Protein AF-A0A9D5BV90-F1 (afdb_monomer_lite)

Secondary structure (DSSP, 8-state):
-EEEEEEEETTEEEEEEE-TTS-EEEEEEETTTTEEEE--SHHHHS--SSEEEETTEEEEESSTTS-EEEEEETTTTEEEEEEE-S----S-GGGSEEEEEEETTEEEEEETTS-EEEEESSSTT-EEEEEE-TT-------THHHHHHHHTT-TT-----EEEEEEEEEE--STT--EEEEEEEEE--

Sequence (189 aa):
MVPYIGVVHEGRWFLKGLGPHRQVHSEVYLPETESWSPVLDGMVSGWRNPCACVNGRLYALDCKDGCKLRVYNDAADSWSNHMDSGLHLGSSQALEAAALVPLCGKLCIVRNNMSMSLVDVASEGGRWETLAVAGGRGNNLKSWATNIWFTLGLGGYKHGKSHILHCQVLQSLDHQGVTLVIASSQRCP

Structure (mmCIF, N/CA/C/O backbone):
data_AF-A0A9D5BV90-F1
#
_entry.id   AF-A0A9D5BV90-F1
#
loop_
_atom_site.group_PDB
_atom_site.id
_atom_site.type_symbol
_atom_site.label_atom_id
_atom_site.label_alt_id
_atom_site.label_comp_id
_atom_site.label_asym_id
_atom_site.label_entity_id
_atom_site.label_seq_id
_atom_site.pdbx_PDB_ins_code
_atom_site.Cartn_x
_atom_site.Cartn_y
_atom_site.Cartn_z
_atom_site.occupancy
_atom_site.B_iso_or_equiv
_atom_site.auth_seq_id
_atom_site.auth_comp_id
_atom_site.auth_asym_id
_atom_site.auth_atom_id
_atom_site.pdbx_PDB_model_num
ATOM 1 N N . MET A 1 1 ? -0.634 4.229 21.328 1.00 83.62 1 MET A N 1
ATOM 2 C CA . MET A 1 1 ? 0.302 3.681 20.319 1.00 83.62 1 MET A CA 1
ATOM 3 C C . MET A 1 1 ? 0.806 4.837 19.460 1.00 83.62 1 MET A C 1
ATOM 5 O O . MET A 1 1 ? 0.047 5.777 19.272 1.00 83.62 1 MET A O 1
ATOM 9 N N . VAL A 1 2 ? 2.041 4.797 18.953 1.00 86.75 2 VAL A N 1
ATOM 10 C CA . VAL A 1 2 ? 2.489 5.692 17.869 1.00 86.75 2 VAL A CA 1
ATOM 11 C C . VAL A 1 2 ? 2.354 4.928 16.546 1.00 86.75 2 VAL A C 1
ATOM 13 O O . VAL A 1 2 ? 3.133 3.990 16.336 1.00 86.75 2 VAL A O 1
ATOM 16 N N . PRO A 1 3 ? 1.362 5.244 15.692 1.00 83.56 3 PRO A N 1
ATOM 17 C CA . PRO A 1 3 ? 1.157 4.536 14.434 1.00 83.56 3 PRO A CA 1
ATOM 18 C C . PRO A 1 3 ? 2.245 4.914 13.427 1.00 83.56 3 PRO A C 1
ATOM 20 O O . PRO A 1 3 ? 2.677 6.064 13.366 1.00 83.56 3 PRO A O 1
ATOM 23 N N . TYR A 1 4 ? 2.675 3.946 12.623 1.00 84.62 4 TYR A N 1
ATOM 24 C CA . TYR A 1 4 ? 3.571 4.198 11.490 1.00 84.62 4 TYR A CA 1
ATOM 25 C C . TYR A 1 4 ? 3.100 3.522 10.192 1.00 84.62 4 TYR A C 1
ATOM 27 O O . TYR A 1 4 ? 3.686 3.772 9.141 1.00 84.62 4 TYR A O 1
ATOM 35 N N . ILE A 1 5 ? 2.041 2.700 10.240 1.00 87.44 5 ILE A N 1
ATOM 36 C CA . ILE A 1 5 ? 1.347 2.157 9.061 1.00 87.44 5 ILE A CA 1
ATOM 37 C C . ILE A 1 5 ? -0.157 2.117 9.353 1.00 87.44 5 ILE A C 1
ATOM 39 O O . ILE A 1 5 ? -0.563 1.739 10.454 1.00 87.44 5 ILE A O 1
ATOM 43 N N . GLY A 1 6 ? -0.971 2.479 8.362 1.00 89.25 6 GLY A N 1
ATOM 44 C CA . GLY A 1 6 ? -2.420 2.330 8.402 1.00 89.25 6 GLY A CA 1
ATOM 45 C C . GLY A 1 6 ? -2.990 1.950 7.040 1.00 89.25 6 GLY A C 1
ATOM 46 O O . GLY A 1 6 ? -2.460 2.379 6.015 1.00 89.25 6 GLY A O 1
ATOM 47 N N . VAL A 1 7 ? -4.053 1.146 7.019 1.00 89.88 7 VAL A N 1
ATOM 48 C CA . VAL A 1 7 ? -4.789 0.818 5.789 1.00 89.88 7 VAL A CA 1
ATOM 49 C C . VAL A 1 7 ? -6.258 0.549 6.088 1.00 89.88 7 VAL A C 1
ATOM 51 O O . VAL A 1 7 ? -6.596 0.027 7.148 1.00 89.88 7 VAL A O 1
ATOM 54 N N . VAL A 1 8 ? -7.127 0.899 5.143 1.00 90.25 8 VAL A N 1
ATOM 55 C CA . VAL A 1 8 ? -8.538 0.510 5.173 1.00 90.25 8 VAL A CA 1
ATOM 56 C C . VAL A 1 8 ? -8.718 -0.702 4.272 1.00 90.25 8 VAL A C 1
ATOM 58 O O . VAL A 1 8 ? -8.427 -0.622 3.080 1.00 90.25 8 VAL A O 1
ATOM 61 N N . HIS A 1 9 ? -9.188 -1.812 4.832 1.00 91.56 9 HIS A N 1
ATOM 62 C CA . HIS A 1 9 ? -9.444 -3.062 4.113 1.00 91.56 9 HIS A CA 1
ATOM 63 C C . HIS A 1 9 ? -10.753 -3.670 4.615 1.00 91.56 9 HIS A C 1
ATOM 65 O O . HIS A 1 9 ? -10.990 -3.688 5.822 1.00 91.56 9 HIS A O 1
ATOM 71 N N . GLU A 1 10 ? -11.625 -4.115 3.706 1.00 90.38 10 GLU A N 1
ATOM 72 C CA . GLU A 1 10 ? -12.959 -4.645 4.054 1.00 90.38 10 GLU A CA 1
ATOM 73 C C . GLU A 1 10 ? -13.748 -3.728 5.014 1.00 90.38 10 GLU A C 1
ATOM 75 O O . GLU A 1 10 ? -14.280 -4.166 6.031 1.00 90.38 10 GLU A O 1
ATOM 80 N N . GLY A 1 11 ? -13.737 -2.414 4.755 1.00 89.38 11 GLY A N 1
ATOM 81 C CA . GLY A 1 11 ? -14.447 -1.415 5.571 1.00 89.38 11 GLY A CA 1
ATOM 82 C C . GLY A 1 11 ? -13.870 -1.162 6.972 1.00 89.38 11 GLY A C 1
ATOM 83 O O . GLY A 1 11 ? -14.351 -0.277 7.677 1.00 89.38 11 GLY A O 1
ATOM 84 N N . ARG A 1 12 ? -12.816 -1.880 7.370 1.00 91.69 12 ARG A N 1
ATOM 85 C CA . ARG A 1 12 ? -12.171 -1.763 8.682 1.00 91.69 12 ARG A CA 1
ATOM 86 C C . ARG A 1 12 ? -10.855 -1.008 8.575 1.00 91.69 12 ARG A C 1
ATOM 88 O O . ARG A 1 12 ? -10.153 -1.102 7.567 1.00 91.69 12 ARG A O 1
ATOM 95 N N . TRP A 1 13 ? -10.510 -0.265 9.624 1.00 92.69 13 TRP A N 1
ATOM 96 C CA . TRP A 1 13 ? -9.265 0.504 9.666 1.00 92.69 13 TRP A CA 1
ATOM 97 C C . TRP A 1 13 ? -8.237 -0.244 10.485 1.00 92.69 13 TRP A C 1
ATOM 99 O O . TRP A 1 13 ? -8.418 -0.427 11.682 1.00 92.69 13 TRP A O 1
ATOM 109 N N . PHE A 1 14 ? -7.142 -0.637 9.858 1.00 93.00 14 PHE A N 1
ATOM 110 C CA . PHE A 1 14 ? -6.045 -1.306 10.531 1.00 93.00 14 PHE A CA 1
ATOM 111 C C . PHE A 1 14 ? -4.926 -0.314 10.784 1.00 93.00 14 PHE A C 1
ATOM 113 O O . PHE A 1 14 ? -4.554 0.454 9.895 1.00 93.00 14 PHE A O 1
ATOM 120 N N . LEU A 1 15 ? -4.371 -0.350 11.989 1.00 93.19 15 LEU A N 1
ATOM 121 C CA . LEU A 1 15 ? -3.212 0.432 12.387 1.00 93.19 15 LEU A CA 1
ATOM 122 C C . LEU A 1 15 ? -2.145 -0.485 12.961 1.00 93.19 15 LEU A C 1
ATOM 124 O O . LEU A 1 15 ? -2.425 -1.369 13.769 1.00 93.19 15 LEU A O 1
ATOM 128 N N . LYS A 1 16 ? -0.900 -0.226 12.568 1.00 91.44 16 LYS A N 1
ATOM 129 C CA . LYS A 1 16 ? 0.289 -0.849 13.140 1.00 91.44 16 LYS A CA 1
ATOM 130 C C . LYS A 1 16 ? 1.223 0.237 13.642 1.00 91.44 16 LYS A C 1
ATOM 132 O O . LYS A 1 16 ? 1.500 1.229 12.958 1.00 91.44 16 LYS A O 1
ATOM 137 N N . GLY A 1 17 ? 1.711 0.046 14.855 1.00 91.00 17 GLY A N 1
ATOM 138 C CA . GLY A 1 17 ? 2.490 1.054 15.544 1.00 91.00 17 GLY A CA 1
ATOM 139 C C . GLY A 1 17 ? 3.343 0.489 16.661 1.00 91.00 17 GLY A C 1
ATOM 140 O O . GLY A 1 17 ? 3.438 -0.722 16.863 1.00 91.00 17 GLY A O 1
ATOM 141 N N . LEU A 1 18 ? 3.987 1.395 17.388 1.00 91.19 18 LEU A N 1
ATOM 142 C CA . LEU A 1 18 ? 4.775 1.062 18.568 1.00 91.19 18 LEU A CA 1
ATOM 143 C C . LEU A 1 18 ? 4.014 1.445 19.838 1.00 91.19 18 LEU A C 1
ATOM 145 O O . LEU A 1 18 ? 3.472 2.548 19.964 1.00 91.19 18 LEU A O 1
ATOM 149 N N . GLY A 1 19 ? 3.965 0.515 20.787 1.00 89.69 19 GLY A N 1
ATOM 150 C CA . GLY A 1 19 ? 3.493 0.762 22.143 1.00 89.69 19 GLY A CA 1
ATOM 151 C C . GLY A 1 19 ? 4.516 1.535 22.991 1.00 89.69 19 GLY A C 1
ATOM 152 O O . GLY A 1 19 ? 5.631 1.808 22.536 1.00 89.69 19 GLY A O 1
ATOM 153 N N . PRO A 1 20 ? 4.168 1.868 24.246 1.00 88.50 20 PRO A N 1
ATOM 154 C CA . PRO A 1 20 ? 5.039 2.622 25.156 1.00 88.50 20 PRO A CA 1
ATOM 155 C C . PRO A 1 20 ? 6.414 1.981 25.403 1.00 88.50 20 PRO A C 1
ATOM 157 O O . PRO A 1 20 ? 7.393 2.688 25.624 1.00 88.50 20 PRO A O 1
ATOM 160 N N . HIS A 1 21 ? 6.511 0.652 25.317 1.00 91.81 21 HIS A N 1
ATOM 161 C CA . HIS A 1 21 ? 7.748 -0.115 25.501 1.00 91.81 21 HIS A CA 1
ATOM 162 C C . HIS A 1 21 ? 8.395 -0.521 24.169 1.00 91.81 21 HIS A C 1
ATOM 164 O O . HIS A 1 21 ? 9.190 -1.455 24.128 1.00 91.81 21 HIS A O 1
ATOM 170 N N . ARG A 1 22 ? 8.057 0.167 23.066 1.00 87.75 22 ARG A N 1
ATOM 171 C CA . ARG A 1 22 ? 8.522 -0.139 21.699 1.00 87.75 22 ARG A CA 1
ATOM 172 C C . ARG A 1 22 ? 8.150 -1.539 21.196 1.00 87.75 22 ARG A C 1
ATOM 174 O O . ARG A 1 22 ? 8.722 -2.011 20.218 1.00 87.75 22 ARG A O 1
ATOM 181 N N . GLN A 1 23 ? 7.171 -2.185 21.818 1.00 91.12 23 GLN A N 1
ATOM 182 C CA . GLN A 1 23 ? 6.557 -3.392 21.286 1.00 91.12 23 GLN A CA 1
ATOM 183 C C . GLN A 1 23 ? 5.693 -3.043 20.072 1.00 91.12 23 GLN A C 1
ATOM 185 O O . GLN A 1 23 ? 4.991 -2.028 20.081 1.00 91.12 23 GLN A O 1
ATOM 190 N N . VAL A 1 24 ? 5.734 -3.876 19.034 1.00 89.25 24 VAL A N 1
ATOM 191 C CA . VAL A 1 24 ? 4.823 -3.735 17.895 1.00 89.25 24 VAL A CA 1
ATOM 192 C C . VAL A 1 24 ? 3.415 -4.044 18.381 1.00 89.25 24 VAL A C 1
ATOM 194 O O . VAL A 1 24 ? 3.176 -5.103 18.958 1.00 89.25 24 VAL A O 1
ATOM 197 N N . HIS A 1 25 ? 2.495 -3.114 18.157 1.00 91.88 25 HIS A N 1
ATOM 198 C CA . HIS A 1 25 ? 1.089 -3.280 18.481 1.00 91.88 25 HIS A CA 1
ATOM 199 C C . HIS A 1 25 ? 0.252 -3.018 17.237 1.00 91.88 25 HIS A C 1
ATOM 201 O O . HIS A 1 25 ? 0.603 -2.168 16.413 1.00 91.88 25 HIS A O 1
ATOM 207 N N . SER A 1 26 ? -0.822 -3.786 17.098 1.00 94.25 26 SER A N 1
ATOM 208 C CA . SER A 1 26 ? -1.693 -3.723 15.938 1.00 94.25 26 SER A CA 1
ATOM 209 C C . SER A 1 26 ? -3.136 -3.753 16.381 1.00 94.25 26 SER A C 1
ATOM 211 O O . SER A 1 26 ? -3.521 -4.595 17.192 1.00 94.25 26 SER A O 1
ATOM 213 N N . GLU A 1 27 ? -3.912 -2.822 15.856 1.00 94.88 27 GLU A N 1
ATOM 214 C CA . GLU A 1 27 ? -5.298 -2.616 16.240 1.00 94.88 27 GLU A CA 1
ATOM 215 C C . GLU A 1 27 ? -6.147 -2.449 14.981 1.00 94.88 27 GLU A C 1
ATOM 217 O O . GLU A 1 27 ? -5.685 -1.931 13.960 1.00 94.88 27 GLU A O 1
ATOM 222 N N . VAL A 1 28 ? -7.392 -2.899 15.061 1.00 95.25 28 VAL A N 1
ATOM 223 C CA . VAL A 1 28 ? -8.414 -2.697 14.041 1.00 95.25 28 VAL A CA 1
ATOM 224 C C . VAL A 1 28 ? -9.561 -1.896 14.638 1.00 95.25 28 VAL A C 1
ATOM 226 O O . VAL A 1 28 ? -10.017 -2.185 15.744 1.00 95.25 28 VAL A O 1
ATOM 229 N N . TYR A 1 29 ? -10.016 -0.879 13.919 1.00 95.38 29 TYR A N 1
ATOM 230 C CA . TYR A 1 29 ? -11.242 -0.166 14.232 1.00 95.38 29 TYR A CA 1
ATOM 231 C C . TYR A 1 29 ? -12.427 -0.931 13.657 1.00 95.38 29 TYR A C 1
ATOM 233 O O . TYR A 1 29 ? -12.450 -1.227 12.456 1.00 95.38 29 TYR A O 1
ATOM 241 N N . LEU A 1 30 ? -13.393 -1.222 14.521 1.00 91.44 30 LEU A N 1
ATOM 242 C CA . LEU A 1 30 ? -14.663 -1.853 14.194 1.00 91.44 30 LEU A CA 1
ATOM 243 C C . LEU A 1 30 ? -15.742 -0.763 14.182 1.00 91.44 30 LEU A C 1
ATOM 245 O O . LEU A 1 30 ? -16.137 -0.302 15.258 1.00 91.44 30 LEU A O 1
ATOM 249 N N . PRO A 1 31 ? -16.201 -0.309 13.000 1.00 90.06 31 PRO A N 1
ATOM 250 C CA . PRO A 1 31 ? -17.218 0.735 12.909 1.00 90.06 31 PRO A CA 1
ATOM 251 C C . PRO A 1 31 ? -18.530 0.352 13.599 1.00 90.06 31 PRO A C 1
ATOM 253 O O . PRO A 1 31 ? -19.216 1.218 14.126 1.00 90.06 31 PRO A O 1
ATOM 256 N N . GLU A 1 32 ? -18.863 -0.940 13.639 1.00 89.75 32 GLU A N 1
ATOM 257 C CA . GLU A 1 32 ? -20.105 -1.458 14.222 1.00 89.75 32 GLU A CA 1
ATOM 258 C C . GLU A 1 32 ? -20.185 -1.235 15.735 1.00 89.75 32 GLU A C 1
ATOM 260 O O . GLU A 1 32 ? -21.274 -1.102 16.290 1.00 89.75 32 GLU A O 1
ATOM 265 N N . THR A 1 33 ? -19.033 -1.212 16.407 1.00 92.12 33 THR A N 1
ATOM 266 C CA . THR A 1 33 ? -18.918 -1.040 17.862 1.00 92.12 33 THR A CA 1
ATOM 267 C C . THR A 1 33 ? -18.188 0.242 18.249 1.00 92.12 33 THR A C 1
ATOM 269 O O . THR A 1 33 ? -17.905 0.445 19.428 1.00 92.12 33 THR A O 1
ATOM 272 N N . GLU A 1 34 ? -17.847 1.076 17.263 1.00 94.88 34 GLU A N 1
ATOM 273 C CA . GLU A 1 34 ? -17.076 2.315 17.401 1.00 94.88 34 GLU A CA 1
ATOM 274 C C . GLU A 1 34 ? -15.808 2.165 18.261 1.00 94.88 34 GLU A C 1
ATOM 276 O O . GLU A 1 34 ? -15.429 3.060 19.019 1.00 94.88 34 GLU A O 1
ATOM 281 N N . SER A 1 35 ? -15.127 1.023 18.156 1.00 94.69 35 SER A N 1
ATOM 282 C CA . SER A 1 35 ? -14.039 0.668 19.068 1.00 94.69 35 SER A CA 1
ATOM 283 C C . SER A 1 35 ? -12.807 0.134 18.348 1.00 94.69 35 SER A C 1
ATOM 285 O O . SER A 1 35 ? -12.878 -0.432 17.257 1.00 94.69 35 SER A O 1
ATOM 287 N N . TRP A 1 36 ? -11.650 0.321 18.982 1.00 94.56 36 TRP A N 1
ATOM 288 C CA . TRP A 1 36 ? -10.392 -0.294 18.571 1.00 94.56 36 TRP A CA 1
ATOM 289 C C . TRP A 1 36 ? -10.206 -1.621 19.300 1.00 94.56 36 TRP A C 1
ATOM 291 O O . TRP A 1 36 ? -10.384 -1.695 20.516 1.00 94.56 36 TRP A O 1
ATOM 301 N N . SER A 1 37 ? -9.823 -2.659 18.562 1.00 94.56 37 SER A N 1
ATOM 302 C CA . SER A 1 37 ? -9.562 -3.999 19.091 1.00 94.56 37 SER A CA 1
ATOM 303 C C . SER A 1 37 ? -8.178 -4.490 18.660 1.00 94.56 37 SER A C 1
ATOM 305 O O . SER A 1 37 ? -7.797 -4.258 17.511 1.00 94.56 37 SER A O 1
ATOM 307 N N . PRO A 1 38 ? -7.409 -5.177 19.525 1.00 93.62 38 PRO A N 1
ATOM 308 C CA . PRO A 1 38 ? -6.143 -5.786 19.126 1.00 93.62 38 PRO A CA 1
ATOM 309 C C . PRO A 1 38 ? -6.337 -6.822 18.012 1.00 93.62 38 PRO A C 1
ATOM 311 O O . PRO A 1 38 ? -7.308 -7.578 18.028 1.00 93.62 38 PRO A O 1
ATOM 314 N N . VAL A 1 39 ? -5.391 -6.894 17.075 1.00 93.25 39 VAL A N 1
ATOM 315 C CA . VAL A 1 39 ? -5.400 -7.871 15.975 1.00 93.25 39 VAL A CA 1
ATOM 316 C C . VAL A 1 39 ? -4.018 -8.499 15.800 1.00 93.25 39 VAL A C 1
ATOM 318 O O . VAL A 1 39 ? -2.993 -7.821 15.875 1.00 93.25 39 VAL A O 1
ATOM 321 N N . LEU A 1 40 ? -3.986 -9.816 15.600 1.00 89.88 40 LEU A N 1
ATOM 322 C CA . LEU A 1 40 ? -2.760 -10.619 15.486 1.00 89.88 40 LEU A CA 1
ATOM 323 C C . LEU A 1 40 ? -2.865 -11.666 14.364 1.00 89.88 40 LEU A C 1
ATOM 325 O O . LEU A 1 40 ? -2.273 -12.738 14.454 1.00 89.88 40 LEU A O 1
ATOM 329 N N . ASP A 1 41 ? -3.639 -11.365 13.327 1.00 90.06 41 ASP A N 1
ATOM 330 C CA . ASP A 1 41 ? -3.884 -12.263 12.199 1.00 90.06 41 ASP A CA 1
ATOM 331 C C . ASP A 1 41 ? -2.705 -12.327 11.203 1.00 90.06 41 ASP A C 1
ATOM 333 O O . ASP A 1 41 ? -1.677 -11.633 11.307 1.00 90.06 41 ASP A O 1
ATOM 337 N N . GLY A 1 42 ? -2.835 -13.213 10.222 1.00 88.94 42 GLY A N 1
ATOM 338 C CA . GLY A 1 42 ? -1.927 -13.353 9.092 1.00 88.94 42 GLY A CA 1
ATOM 339 C C . GLY A 1 42 ? -1.781 -12.074 8.269 1.00 88.94 42 GLY A C 1
ATOM 340 O O . GLY A 1 42 ? -0.676 -11.762 7.796 1.00 88.94 42 GLY A O 1
ATOM 341 N N . MET A 1 43 ? -2.849 -11.276 8.165 1.00 91.31 43 MET A N 1
ATOM 342 C CA . MET A 1 43 ? -2.793 -9.958 7.537 1.00 91.31 43 MET A CA 1
ATOM 343 C C . MET A 1 43 ? -1.729 -9.085 8.197 1.00 91.31 43 MET A C 1
ATOM 345 O O . MET A 1 43 ? -0.775 -8.672 7.532 1.00 91.31 43 MET A O 1
ATOM 349 N N . VAL A 1 44 ? -1.843 -8.832 9.502 1.00 90.88 44 VAL A N 1
ATOM 350 C CA . VAL A 1 44 ? -0.977 -7.871 10.187 1.00 90.88 44 VAL A CA 1
ATOM 351 C C . VAL A 1 44 ? 0.416 -8.432 10.489 1.00 90.88 44 VAL A C 1
ATOM 353 O O . VAL A 1 44 ? 1.413 -7.689 10.465 1.00 90.88 44 VAL A O 1
ATOM 356 N N . SER A 1 45 ? 0.531 -9.741 10.712 1.00 87.69 45 SER A N 1
ATOM 357 C CA . SER A 1 45 ? 1.826 -10.406 10.906 1.00 87.69 45 SER A CA 1
ATOM 358 C C . SER A 1 45 ? 2.707 -10.342 9.651 1.00 87.69 45 SER A C 1
ATOM 360 O O . SER A 1 45 ? 3.900 -10.046 9.756 1.00 87.69 45 SER A O 1
ATOM 362 N N . GLY A 1 46 ? 2.126 -10.513 8.458 1.00 86.62 46 GLY A N 1
ATOM 363 C CA . GLY A 1 46 ? 2.829 -10.405 7.175 1.00 86.62 46 GLY A CA 1
ATOM 364 C C . GLY A 1 46 ? 2.879 -8.997 6.569 1.00 86.62 46 GLY A C 1
ATOM 365 O O . GLY A 1 46 ? 3.479 -8.815 5.505 1.00 86.62 46 GLY A O 1
ATOM 366 N N . TRP A 1 47 ? 2.265 -8.007 7.221 1.00 87.12 47 TRP A N 1
ATOM 367 C CA . TRP A 1 47 ? 2.094 -6.655 6.690 1.00 87.12 47 TRP A CA 1
ATOM 368 C C . TRP A 1 47 ? 3.418 -5.889 6.565 1.00 87.12 47 TRP A C 1
ATOM 370 O O . TRP A 1 47 ? 4.139 -5.693 7.553 1.00 87.12 47 TRP A O 1
ATOM 380 N N . ARG A 1 48 ? 3.707 -5.411 5.346 1.00 86.06 48 ARG A N 1
ATOM 381 C CA . ARG A 1 48 ? 4.849 -4.545 5.012 1.00 86.06 48 ARG A CA 1
ATOM 382 C C . ARG A 1 48 ? 4.405 -3.191 4.454 1.00 86.06 48 ARG A C 1
ATOM 384 O O . ARG A 1 48 ? 3.346 -3.085 3.843 1.00 86.06 48 ARG A O 1
ATOM 391 N N . ASN A 1 49 ? 5.243 -2.176 4.663 1.00 86.00 49 ASN A N 1
ATOM 392 C CA . ASN A 1 49 ? 5.062 -0.825 4.131 1.00 86.00 49 ASN A CA 1
ATOM 393 C C . ASN A 1 49 ? 5.895 -0.643 2.848 1.00 86.00 49 ASN A C 1
ATOM 395 O O . ASN A 1 49 ? 7.028 -1.136 2.818 1.00 86.00 49 ASN A O 1
ATOM 399 N N . PRO A 1 50 ? 5.414 0.117 1.850 1.00 91.69 50 PRO A N 1
ATOM 400 C CA . PRO A 1 50 ? 4.062 0.654 1.700 1.00 91.69 50 PRO A CA 1
ATOM 401 C C . PRO A 1 50 ? 3.024 -0.360 1.201 1.00 91.69 50 PRO A C 1
ATOM 403 O O . PRO A 1 50 ? 3.353 -1.340 0.530 1.00 91.69 50 PRO A O 1
ATOM 406 N N . CYS A 1 51 ? 1.759 -0.101 1.546 1.00 93.06 51 CYS A N 1
ATOM 407 C CA . CYS A 1 51 ? 0.596 -0.917 1.203 1.00 93.06 51 CYS A CA 1
ATOM 408 C C . CYS A 1 51 ? -0.584 -0.057 0.734 1.00 93.06 51 CYS A C 1
ATOM 410 O O . CYS A 1 51 ? -0.701 1.101 1.128 1.00 93.06 51 CYS A O 1
ATOM 412 N N . ALA A 1 52 ? -1.485 -0.639 -0.053 1.00 92.62 52 ALA A N 1
ATOM 413 C CA . ALA A 1 52 ? -2.706 0.018 -0.500 1.00 92.62 52 ALA A CA 1
ATOM 414 C C . ALA A 1 52 ? -3.788 -0.999 -0.863 1.00 92.62 52 ALA A C 1
ATOM 416 O O . ALA A 1 52 ? -3.484 -2.094 -1.340 1.00 92.62 52 ALA A O 1
ATOM 417 N N . CYS A 1 53 ? -5.047 -0.595 -0.708 1.00 92.06 53 CYS A N 1
ATOM 418 C CA . CYS A 1 53 ? -6.194 -1.351 -1.192 1.00 92.06 53 CYS A CA 1
ATOM 419 C C . CYS A 1 53 ? -6.665 -0.807 -2.538 1.00 92.06 53 CYS A C 1
ATOM 421 O O . CYS A 1 53 ? -6.907 0.390 -2.681 1.00 92.06 53 CYS A O 1
ATOM 423 N N . VAL A 1 54 ? -6.828 -1.690 -3.522 1.00 89.81 54 VAL A N 1
ATOM 424 C CA . VAL A 1 54 ? -7.455 -1.365 -4.808 1.00 89.81 54 VAL A CA 1
ATOM 425 C C . VAL A 1 54 ? -8.383 -2.506 -5.212 1.00 89.81 54 VAL A C 1
ATOM 427 O O . VAL A 1 54 ? -8.022 -3.676 -5.098 1.00 89.81 54 VAL A O 1
ATOM 430 N N . ASN A 1 55 ? -9.598 -2.168 -5.651 1.00 88.44 55 ASN A N 1
ATOM 431 C CA . ASN A 1 55 ? -10.643 -3.132 -6.026 1.00 88.44 55 ASN A CA 1
ATOM 432 C C . ASN A 1 55 ? -10.912 -4.196 -4.941 1.00 88.44 55 ASN A C 1
ATOM 434 O O . ASN A 1 55 ? -10.998 -5.382 -5.243 1.00 88.44 55 ASN A O 1
ATOM 438 N N . GLY A 1 56 ? -10.972 -3.777 -3.671 1.00 89.56 56 GLY A N 1
ATOM 439 C CA . GLY A 1 56 ? -11.218 -4.670 -2.529 1.00 89.56 56 GLY A CA 1
ATOM 440 C C . GLY A 1 56 ? -10.056 -5.599 -2.170 1.00 89.56 56 GLY A C 1
ATOM 441 O O . GLY A 1 56 ? -10.187 -6.416 -1.274 1.00 89.56 56 GLY A O 1
ATOM 442 N N . ARG A 1 57 ? -8.904 -5.495 -2.843 1.00 93.19 57 ARG A N 1
ATOM 443 C CA . ARG A 1 57 ? -7.730 -6.327 -2.560 1.00 93.19 57 ARG A CA 1
ATOM 444 C C . ARG A 1 57 ? -6.621 -5.488 -1.950 1.00 93.19 57 ARG A C 1
ATOM 446 O O . ARG A 1 57 ? -6.312 -4.404 -2.450 1.00 93.19 57 ARG A O 1
ATOM 453 N N . LEU A 1 58 ? -6.004 -6.017 -0.900 1.00 95.00 58 LEU A N 1
ATOM 454 C CA . LEU A 1 58 ? -4.887 -5.391 -0.205 1.00 95.00 58 LEU A CA 1
ATOM 455 C C . LEU A 1 58 ? -3.552 -5.837 -0.814 1.00 95.00 58 LEU A C 1
ATOM 457 O O . LEU A 1 58 ? -3.226 -7.026 -0.849 1.00 95.00 58 LEU A O 1
ATOM 461 N N . TYR A 1 59 ? -2.756 -4.865 -1.250 1.00 95.00 59 TYR A N 1
ATOM 462 C CA . TYR A 1 59 ? -1.430 -5.069 -1.823 1.00 95.00 59 TYR A CA 1
ATOM 463 C C . TYR A 1 59 ? -0.360 -4.408 -0.964 1.00 95.00 59 TYR A C 1
ATOM 465 O O . TYR A 1 59 ? -0.588 -3.369 -0.345 1.00 95.00 59 TYR A O 1
ATOM 473 N N . ALA A 1 60 ? 0.837 -4.983 -0.978 1.00 95.38 60 ALA A N 1
ATOM 474 C CA . ALA A 1 60 ? 2.023 -4.393 -0.375 1.00 95.38 60 ALA A CA 1
ATOM 475 C C . ALA A 1 60 ? 3.238 -4.583 -1.284 1.00 95.38 60 ALA A C 1
ATOM 477 O O . ALA A 1 60 ? 3.270 -5.484 -2.127 1.00 95.38 60 ALA A O 1
ATOM 478 N N . LEU A 1 61 ? 4.253 -3.739 -1.104 1.00 94.56 61 LEU A N 1
ATOM 479 C CA . LEU A 1 61 ? 5.542 -3.947 -1.755 1.00 94.56 61 LEU A CA 1
ATOM 480 C C . LEU A 1 61 ? 6.305 -5.085 -1.070 1.00 94.56 61 LEU A C 1
ATOM 482 O O . LEU A 1 61 ? 6.406 -5.139 0.156 1.00 94.56 61 LEU A O 1
ATOM 486 N N . ASP A 1 62 ? 6.872 -5.977 -1.877 1.00 93.62 62 ASP A N 1
ATOM 487 C CA . ASP A 1 62 ? 7.739 -7.068 -1.414 1.00 93.62 62 ASP A CA 1
ATOM 488 C C . ASP A 1 62 ? 9.228 -6.788 -1.698 1.00 93.62 62 ASP A C 1
ATOM 490 O O . ASP A 1 62 ? 10.113 -7.466 -1.181 1.00 93.62 62 ASP A O 1
ATOM 494 N N . CYS A 1 63 ? 9.528 -5.727 -2.459 1.00 93.81 63 CYS A N 1
ATOM 495 C CA . CYS A 1 63 ? 10.883 -5.213 -2.659 1.00 93.81 63 CYS A CA 1
ATOM 496 C C . CYS A 1 63 ? 10.982 -3.724 -2.301 1.00 93.81 63 CYS A C 1
ATOM 498 O O . CYS A 1 63 ? 10.038 -2.963 -2.514 1.00 93.81 63 CYS A O 1
ATOM 500 N N . LYS A 1 64 ? 12.145 -3.303 -1.785 1.00 92.94 64 LYS A N 1
ATOM 501 C CA . LYS A 1 64 ? 12.407 -1.930 -1.318 1.00 92.94 64 LYS A CA 1
ATOM 502 C C . LYS A 1 64 ? 12.216 -0.866 -2.394 1.00 92.94 64 LYS A C 1
ATOM 504 O O . LYS A 1 64 ? 11.710 0.205 -2.092 1.00 92.94 64 LYS A O 1
ATOM 509 N N . ASP A 1 65 ? 12.616 -1.147 -3.628 1.00 91.56 65 ASP A N 1
ATOM 510 C CA . ASP A 1 65 ? 12.456 -0.231 -4.764 1.00 91.56 65 ASP A CA 1
ATOM 511 C C . ASP A 1 65 ? 11.064 -0.314 -5.411 1.00 91.56 65 ASP A C 1
ATOM 513 O O . ASP A 1 65 ? 10.782 0.342 -6.420 1.00 91.56 65 ASP A O 1
ATOM 517 N N . GLY A 1 66 ? 10.196 -1.154 -4.844 1.00 92.19 66 GLY A N 1
ATOM 518 C CA . GLY A 1 66 ? 8.878 -1.438 -5.361 1.00 92.19 66 GLY A CA 1
ATOM 519 C C . GLY A 1 66 ? 8.895 -2.147 -6.702 1.00 92.19 66 GLY A C 1
ATOM 520 O O . GLY A 1 66 ? 8.034 -1.839 -7.505 1.00 92.19 66 GLY A O 1
ATOM 521 N N . CYS A 1 67 ? 9.847 -3.043 -6.987 1.00 92.12 67 CYS A N 1
ATOM 522 C CA . CYS A 1 67 ? 9.809 -3.885 -8.192 1.00 92.12 67 CYS A CA 1
ATOM 523 C C . CYS A 1 67 ? 8.979 -5.177 -8.024 1.00 92.12 67 CYS A C 1
ATOM 525 O O . CYS A 1 67 ? 8.696 -5.857 -9.006 1.00 92.12 67 CYS A O 1
ATOM 527 N N . LYS A 1 68 ? 8.562 -5.517 -6.793 1.00 94.31 68 LYS A N 1
ATOM 528 C CA . LYS A 1 68 ? 7.745 -6.705 -6.485 1.00 94.31 68 LYS A CA 1
ATOM 529 C C . LYS A 1 68 ? 6.539 -6.348 -5.630 1.00 94.31 68 LYS A C 1
ATOM 531 O O . LYS A 1 68 ? 6.660 -5.556 -4.693 1.00 94.31 68 LYS A O 1
ATOM 536 N N . LEU A 1 69 ? 5.409 -6.978 -5.928 1.00 94.31 69 LEU A N 1
ATOM 537 C CA . LEU A 1 69 ? 4.152 -6.852 -5.203 1.00 94.31 69 LEU A CA 1
ATOM 538 C C . LEU A 1 69 ? 3.724 -8.193 -4.624 1.00 94.31 69 LEU A C 1
ATOM 540 O O . LEU A 1 69 ? 3.815 -9.237 -5.274 1.00 94.31 69 LEU A O 1
ATOM 544 N N . ARG A 1 70 ? 3.155 -8.119 -3.429 1.00 94.94 70 ARG A N 1
ATOM 545 C CA . ARG A 1 70 ? 2.423 -9.200 -2.773 1.00 94.94 70 ARG A CA 1
ATOM 546 C C . ARG A 1 70 ? 0.980 -8.776 -2.560 1.00 94.94 70 ARG A C 1
ATOM 548 O O . ARG A 1 70 ? 0.694 -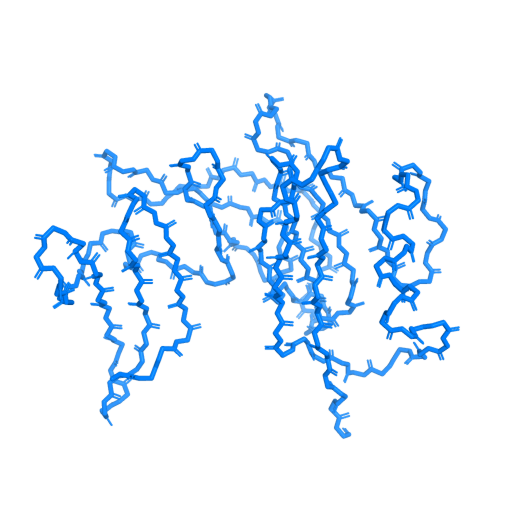7.587 -2.411 1.00 94.94 70 ARG A O 1
ATOM 555 N N . VAL A 1 71 ? 0.089 -9.754 -2.528 1.00 95.31 71 VAL A N 1
ATOM 556 C CA . VAL A 1 71 ? -1.338 -9.559 -2.276 1.00 95.31 71 VAL A CA 1
ATOM 557 C C . VAL A 1 71 ? -1.755 -10.390 -1.074 1.00 95.31 71 VAL A C 1
ATOM 559 O O . VAL A 1 71 ? -1.264 -11.508 -0.878 1.00 95.31 71 VAL A O 1
ATOM 562 N N . TYR A 1 72 ? -2.620 -9.820 -0.250 1.00 96.19 72 TYR A N 1
ATOM 563 C CA . TYR A 1 72 ? -3.227 -10.524 0.865 1.00 96.19 72 TYR A CA 1
ATOM 564 C C . TYR A 1 72 ? -4.399 -11.386 0.372 1.00 96.19 72 TYR A C 1
ATOM 566 O O . TYR A 1 72 ? -5.155 -10.977 -0.511 1.00 96.19 72 TYR A O 1
ATOM 574 N N . ASN A 1 73 ? -4.503 -12.601 0.903 1.00 94.88 73 ASN A N 1
ATOM 575 C CA . ASN A 1 73 ? -5.593 -13.533 0.657 1.00 94.88 73 ASN A CA 1
ATOM 576 C C . ASN A 1 73 ? -6.382 -13.713 1.954 1.00 94.88 73 ASN A C 1
ATOM 578 O O . ASN A 1 73 ? -5.925 -14.407 2.861 1.00 94.88 73 ASN A O 1
ATOM 582 N N . ASP A 1 74 ? -7.574 -13.122 2.001 1.00 92.50 74 ASP A N 1
ATOM 583 C CA . ASP A 1 74 ? -8.462 -13.165 3.162 1.00 92.50 74 ASP A CA 1
ATOM 584 C C . ASP A 1 74 ? -8.870 -14.591 3.552 1.00 92.50 74 ASP A C 1
ATOM 586 O O . ASP A 1 74 ? -8.931 -14.916 4.733 1.00 92.50 74 ASP A O 1
ATOM 590 N N . ALA A 1 75 ? -9.104 -15.472 2.573 1.00 93.62 75 ALA A N 1
ATOM 591 C CA . ALA A 1 75 ? -9.549 -16.842 2.831 1.00 93.62 75 ALA A CA 1
ATOM 592 C C . ALA A 1 75 ? -8.449 -17.715 3.448 1.00 93.62 75 ALA A C 1
ATOM 594 O O . ALA A 1 75 ? -8.735 -18.637 4.208 1.00 93.62 75 ALA A O 1
ATOM 595 N N . ALA A 1 76 ? -7.193 -17.438 3.100 1.00 94.50 76 ALA A N 1
ATOM 596 C CA . ALA A 1 76 ? -6.037 -18.183 3.584 1.00 94.50 76 ALA A CA 1
ATOM 597 C C . ALA A 1 76 ? -5.299 -17.473 4.727 1.00 94.50 76 ALA A C 1
ATOM 599 O O . ALA A 1 76 ? -4.235 -17.957 5.111 1.00 94.50 76 ALA A O 1
ATOM 600 N N . ASP A 1 77 ? -5.805 -16.322 5.190 1.00 94.44 77 ASP A N 1
ATOM 601 C CA . ASP A 1 77 ? -5.164 -15.433 6.169 1.00 94.44 77 ASP A CA 1
ATOM 602 C C . ASP A 1 77 ? -3.646 -15.328 5.942 1.00 94.44 77 ASP A C 1
ATOM 604 O O . ASP A 1 77 ? -2.811 -15.612 6.800 1.00 94.44 77 ASP A O 1
ATOM 608 N N . SER A 1 78 ? -3.255 -15.054 4.697 1.00 95.50 78 SER A N 1
ATOM 609 C CA . SER A 1 78 ? -1.847 -15.085 4.313 1.00 95.50 78 SER A CA 1
ATOM 610 C C . SER A 1 78 ? -1.554 -14.216 3.108 1.00 95.50 78 SER A C 1
ATOM 612 O O . SER A 1 78 ? -2.411 -13.857 2.304 1.00 95.50 78 SER A O 1
ATOM 614 N N . TRP A 1 79 ? -0.286 -13.854 2.988 1.00 96.00 79 TRP A N 1
ATOM 615 C CA . TRP A 1 79 ? 0.219 -13.079 1.872 1.00 96.00 79 TRP A CA 1
ATOM 616 C C . TRP A 1 79 ? 0.892 -13.983 0.853 1.00 96.00 79 TRP A C 1
ATOM 618 O O . TRP A 1 79 ? 1.620 -14.907 1.214 1.00 96.00 79 TRP A O 1
ATOM 628 N N . SER A 1 80 ? 0.732 -13.645 -0.419 1.00 94.38 80 SER A N 1
ATOM 629 C CA . SER A 1 80 ? 1.359 -14.361 -1.526 1.00 94.38 80 SER A CA 1
ATOM 630 C C . SER A 1 80 ? 2.011 -13.394 -2.506 1.00 94.38 80 SER A C 1
ATOM 632 O O . SER A 1 80 ? 1.591 -12.241 -2.638 1.00 94.38 80 SER A O 1
ATOM 634 N N . ASN A 1 81 ? 3.050 -13.865 -3.194 1.00 93.38 81 ASN A N 1
ATOM 635 C CA . ASN A 1 81 ? 3.648 -13.126 -4.301 1.00 93.38 81 ASN A CA 1
ATOM 636 C C . ASN A 1 81 ? 2.599 -12.923 -5.395 1.00 93.38 81 ASN A C 1
ATOM 638 O O . ASN A 1 81 ? 1.885 -13.860 -5.746 1.00 93.38 81 ASN A O 1
ATOM 642 N N . HIS A 1 82 ? 2.519 -11.707 -5.930 1.00 91.94 82 HIS A N 1
ATOM 643 C CA . HIS A 1 82 ? 1.518 -11.357 -6.929 1.00 91.94 82 HIS A CA 1
ATOM 644 C C . HIS A 1 82 ? 2.139 -10.961 -8.265 1.00 91.94 82 HIS A C 1
ATOM 646 O O . HIS A 1 82 ? 1.773 -11.517 -9.295 1.00 91.94 82 HIS A O 1
ATOM 652 N N . MET A 1 83 ? 3.073 -10.008 -8.259 1.00 91.06 83 MET A N 1
ATOM 653 C CA . MET A 1 83 ? 3.682 -9.478 -9.481 1.00 91.06 83 MET A CA 1
ATOM 654 C C . MET A 1 83 ? 5.152 -9.129 -9.260 1.00 91.06 83 MET A C 1
ATOM 656 O O . MET A 1 83 ? 5.536 -8.680 -8.181 1.00 91.06 83 MET A O 1
ATOM 660 N N . ASP A 1 84 ? 5.957 -9.281 -10.307 1.00 90.75 84 ASP A N 1
ATOM 661 C CA . ASP A 1 84 ? 7.368 -8.894 -10.359 1.00 90.75 84 ASP A CA 1
ATOM 662 C C . ASP A 1 84 ? 7.599 -8.148 -11.676 1.00 90.75 84 ASP A C 1
ATOM 664 O O . ASP A 1 84 ? 7.199 -8.630 -12.736 1.00 90.75 84 ASP A O 1
ATOM 668 N N . SER A 1 85 ? 8.200 -6.960 -11.620 1.00 88.00 85 SER A N 1
ATOM 669 C CA . SER A 1 85 ? 8.536 -6.192 -12.822 1.00 88.00 85 SER A CA 1
ATOM 670 C C . SER A 1 85 ? 9.671 -6.833 -13.627 1.00 88.00 85 SER A C 1
ATOM 672 O O . SER A 1 85 ? 9.894 -6.458 -14.777 1.00 88.00 85 SER A O 1
ATOM 674 N N . GLY A 1 86 ? 10.441 -7.735 -13.005 1.00 87.31 86 GLY A N 1
ATOM 675 C CA . GLY A 1 86 ? 11.682 -8.293 -13.540 1.00 87.31 86 GLY A CA 1
ATOM 676 C C . GLY A 1 86 ? 12.845 -7.295 -13.590 1.00 87.31 86 GLY A C 1
ATOM 677 O O . GLY A 1 86 ? 13.962 -7.676 -13.932 1.00 87.31 86 GLY A O 1
ATOM 678 N N . LEU A 1 87 ? 12.612 -6.029 -13.230 1.00 87.12 87 LEU A N 1
ATOM 679 C CA . LEU A 1 87 ? 13.594 -4.952 -13.270 1.00 87.12 87 LEU A CA 1
ATOM 680 C C . LEU A 1 87 ? 13.747 -4.329 -11.884 1.00 87.12 87 LEU A C 1
ATOM 682 O O . LEU A 1 87 ? 12.971 -3.458 -11.482 1.00 87.12 87 LEU A O 1
ATOM 686 N N . HIS A 1 88 ? 14.793 -4.755 -11.183 1.00 90.62 88 HIS A N 1
ATOM 687 C CA . HIS A 1 88 ? 15.225 -4.123 -9.947 1.00 90.62 88 HIS A CA 1
ATOM 688 C C . HIS A 1 88 ? 16.018 -2.853 -10.277 1.00 90.62 88 HIS A C 1
ATOM 690 O O . HIS A 1 88 ? 17.042 -2.906 -10.958 1.00 90.62 88 HIS A O 1
ATOM 696 N N . LEU A 1 89 ? 15.544 -1.703 -9.806 1.00 87.12 89 LEU A N 1
ATOM 697 C CA . LEU A 1 89 ? 16.166 -0.399 -10.033 1.00 87.12 89 LEU A CA 1
ATOM 698 C C . LEU A 1 89 ? 17.413 -0.209 -9.161 1.00 87.12 89 LEU A C 1
ATOM 700 O O . LEU A 1 89 ? 18.302 0.564 -9.515 1.00 87.12 89 LEU A O 1
ATOM 704 N N . GLY A 1 90 ? 17.484 -0.914 -8.029 1.00 85.81 90 GLY A N 1
ATOM 705 C CA . GLY A 1 90 ? 18.636 -0.942 -7.133 1.00 85.81 90 GLY A CA 1
ATOM 706 C C . GLY A 1 90 ? 18.279 -0.665 -5.674 1.00 85.81 90 GLY A C 1
ATOM 707 O O . GLY A 1 90 ? 17.137 -0.396 -5.317 1.00 85.81 90 GLY A O 1
ATOM 708 N N . SER A 1 91 ? 19.293 -0.696 -4.813 1.00 87.56 91 SER A N 1
ATOM 709 C CA . SER A 1 91 ? 19.135 -0.644 -3.353 1.00 87.56 91 SER A CA 1
ATOM 710 C C . SER A 1 91 ? 19.377 0.735 -2.730 1.00 87.56 91 SER A C 1
ATOM 712 O O . SER A 1 91 ? 19.470 0.853 -1.508 1.00 87.56 91 SER A O 1
ATOM 714 N N . SER A 1 92 ? 19.551 1.780 -3.544 1.00 88.69 92 SER A N 1
ATOM 715 C CA . SER A 1 92 ? 19.809 3.129 -3.029 1.00 88.69 92 SER A CA 1
ATOM 716 C C . SER A 1 92 ? 18.568 3.703 -2.341 1.00 88.69 92 SER A C 1
ATOM 718 O O . SER A 1 92 ? 17.457 3.523 -2.834 1.00 88.69 92 SER A O 1
ATOM 720 N N . GLN A 1 93 ? 18.756 4.486 -1.274 1.00 87.50 93 GLN A N 1
ATOM 721 C CA . GLN A 1 93 ? 17.654 5.156 -0.568 1.00 87.50 93 GLN A CA 1
ATOM 722 C C . GLN A 1 93 ? 16.806 6.043 -1.495 1.00 87.50 93 GLN A C 1
ATOM 724 O O . GLN A 1 93 ? 15.603 6.174 -1.305 1.00 87.50 93 GLN A O 1
ATOM 729 N N . ALA A 1 94 ? 17.416 6.620 -2.534 1.00 83.62 94 ALA A N 1
ATOM 730 C CA . ALA A 1 94 ? 16.719 7.425 -3.532 1.00 83.62 94 ALA A CA 1
ATOM 731 C C . ALA A 1 94 ? 15.698 6.602 -4.345 1.00 83.62 94 ALA A C 1
ATOM 733 O O . ALA A 1 94 ? 14.691 7.136 -4.795 1.00 83.62 94 ALA A O 1
ATOM 734 N N . LEU A 1 95 ? 15.933 5.303 -4.527 1.00 88.62 95 LEU A N 1
ATOM 735 C CA . LEU A 1 95 ? 15.031 4.407 -5.252 1.00 88.62 95 LEU A CA 1
ATOM 736 C C . LEU A 1 95 ? 14.066 3.661 -4.334 1.00 88.62 95 LEU A C 1
ATOM 738 O O . LEU A 1 95 ? 13.167 2.997 -4.841 1.00 88.62 95 LEU A O 1
ATOM 742 N N . GLU A 1 96 ? 14.210 3.782 -3.013 1.00 91.31 96 GLU A N 1
ATOM 743 C CA . GLU A 1 96 ? 13.258 3.190 -2.081 1.00 91.31 96 GLU A CA 1
ATOM 744 C C . GLU A 1 96 ? 11.864 3.783 -2.306 1.00 91.31 96 GLU A C 1
ATOM 746 O O . GLU A 1 96 ? 11.677 5.001 -2.434 1.00 91.31 96 GLU A O 1
ATOM 751 N N . ALA A 1 97 ? 10.885 2.891 -2.393 1.00 92.25 97 ALA A N 1
ATOM 752 C CA . ALA A 1 97 ? 9.492 3.242 -2.522 1.00 92.25 97 ALA A CA 1
ATOM 753 C C . ALA A 1 97 ? 8.992 3.812 -1.194 1.00 92.25 97 ALA A C 1
ATOM 755 O O . ALA A 1 97 ? 8.925 3.123 -0.177 1.00 92.25 97 ALA A O 1
ATOM 756 N N . ALA A 1 98 ? 8.641 5.090 -1.228 1.00 90.38 98 ALA A N 1
ATOM 757 C CA . ALA A 1 98 ? 8.138 5.819 -0.079 1.00 90.38 98 ALA A CA 1
ATOM 758 C C . ALA A 1 98 ? 6.628 5.632 0.095 1.00 90.38 98 ALA A C 1
ATOM 760 O O . ALA A 1 98 ? 6.125 5.696 1.213 1.00 90.38 98 ALA A O 1
ATOM 761 N N . ALA A 1 99 ? 5.902 5.406 -1.004 1.00 90.38 99 ALA A N 1
ATOM 762 C CA . ALA A 1 99 ? 4.459 5.231 -0.975 1.00 90.38 99 ALA A CA 1
ATOM 763 C C . ALA A 1 99 ? 3.961 4.284 -2.071 1.00 90.38 99 ALA A C 1
ATOM 765 O O . ALA A 1 99 ? 4.525 4.206 -3.164 1.00 90.38 99 ALA A O 1
ATOM 766 N N . LEU A 1 100 ? 2.861 3.605 -1.758 1.00 92.06 100 LEU A N 1
ATOM 767 C CA . LEU A 1 100 ? 2.035 2.830 -2.669 1.00 92.06 100 LEU A CA 1
ATOM 768 C C . LEU A 1 100 ? 0.632 3.404 -2.541 1.00 92.06 100 LEU A C 1
ATOM 770 O O . LEU A 1 100 ? 0.090 3.423 -1.439 1.00 92.06 100 LEU A O 1
ATOM 774 N N . VAL A 1 101 ? 0.068 3.912 -3.630 1.00 89.19 101 VAL A N 1
ATOM 775 C CA . VAL A 1 101 ? -1.223 4.600 -3.586 1.00 89.19 101 VAL A CA 1
ATOM 776 C C . VAL A 1 101 ? -2.136 4.150 -4.725 1.00 89.19 101 VAL A C 1
ATOM 778 O O . VAL A 1 101 ? -1.651 3.962 -5.842 1.00 89.19 101 VAL A O 1
ATOM 781 N N . PRO A 1 102 ? -3.449 3.981 -4.495 1.00 88.19 102 PRO A N 1
ATOM 782 C CA . PRO A 1 102 ? -4.397 3.756 -5.579 1.00 88.19 102 PRO A CA 1
ATOM 783 C C . PRO A 1 102 ? -4.494 5.013 -6.448 1.00 88.19 102 PRO A C 1
ATOM 785 O O . PRO A 1 102 ? -4.684 6.116 -5.938 1.00 88.19 102 PRO A O 1
ATOM 788 N N . LEU A 1 103 ? -4.360 4.856 -7.762 1.00 83.12 103 LEU A N 1
ATOM 789 C CA . LEU A 1 103 ? -4.448 5.944 -8.731 1.00 83.12 103 LEU A CA 1
ATOM 790 C C . LEU A 1 103 ? -5.153 5.445 -9.992 1.00 83.12 103 LEU A C 1
ATOM 792 O O . LEU A 1 103 ? -4.634 4.581 -10.698 1.00 83.12 103 LEU A O 1
ATOM 796 N N . CYS A 1 104 ? -6.341 5.985 -10.271 1.00 80.12 104 CYS A N 1
ATOM 797 C CA . CYS A 1 104 ? -7.146 5.640 -11.450 1.00 80.12 104 CYS A CA 1
ATOM 798 C C . CYS A 1 104 ? -7.384 4.122 -11.619 1.00 80.12 104 CYS A C 1
ATOM 800 O O . CYS A 1 104 ? -7.258 3.591 -12.719 1.00 80.12 104 CYS A O 1
ATOM 802 N N . GLY A 1 105 ? -7.669 3.408 -10.523 1.00 81.62 105 GLY A N 1
ATOM 803 C CA . GLY A 1 105 ? -7.893 1.953 -10.534 1.00 81.62 105 GLY A CA 1
ATOM 804 C C . GLY A 1 105 ? -6.624 1.097 -10.668 1.00 81.62 105 GLY A C 1
ATOM 805 O O . GLY A 1 105 ? -6.717 -0.127 -10.682 1.00 81.62 105 GLY A O 1
ATOM 806 N N . LYS A 1 106 ? -5.443 1.723 -10.732 1.00 88.06 106 LYS A N 1
ATOM 807 C CA . LYS A 1 106 ? -4.125 1.075 -10.719 1.00 88.06 106 LYS A CA 1
ATOM 808 C C . LYS A 1 106 ? -3.392 1.378 -9.412 1.00 88.06 106 LYS A C 1
ATOM 810 O O . LYS A 1 106 ? -3.809 2.235 -8.635 1.00 88.06 106 LYS A O 1
ATOM 815 N N . LEU A 1 107 ? -2.275 0.699 -9.174 1.00 91.31 107 LEU A N 1
ATOM 816 C CA . LEU A 1 107 ? -1.354 1.035 -8.088 1.00 91.31 107 LEU A CA 1
ATOM 817 C C . LEU A 1 107 ? -0.261 1.974 -8.596 1.00 91.31 107 LEU A C 1
ATOM 819 O O . LEU A 1 107 ? 0.362 1.696 -9.614 1.00 91.31 107 LEU A O 1
ATOM 823 N N . CYS A 1 108 ? 0.005 3.061 -7.880 1.00 91.19 108 CYS A N 1
ATOM 824 C CA . CYS A 1 108 ? 1.112 3.973 -8.143 1.00 91.19 108 CYS A CA 1
ATOM 825 C C . CYS A 1 108 ? 2.176 3.834 -7.059 1.00 91.19 108 CYS A C 1
ATOM 827 O O . CYS A 1 108 ? 1.895 3.981 -5.869 1.00 91.19 108 CYS A O 1
ATOM 829 N N . ILE A 1 109 ? 3.404 3.566 -7.483 1.00 91.25 109 ILE A N 1
ATOM 830 C CA . ILE A 1 109 ? 4.585 3.471 -6.633 1.00 91.25 109 ILE A CA 1
ATOM 831 C C . ILE A 1 109 ? 5.328 4.791 -6.742 1.00 91.25 109 ILE A C 1
ATOM 833 O O . ILE A 1 109 ? 5.768 5.152 -7.834 1.00 91.25 109 ILE A O 1
ATOM 837 N N . VAL A 1 110 ? 5.497 5.483 -5.619 1.00 89.19 110 VAL A N 1
ATOM 838 C CA . VAL A 1 110 ? 6.232 6.749 -5.539 1.00 89.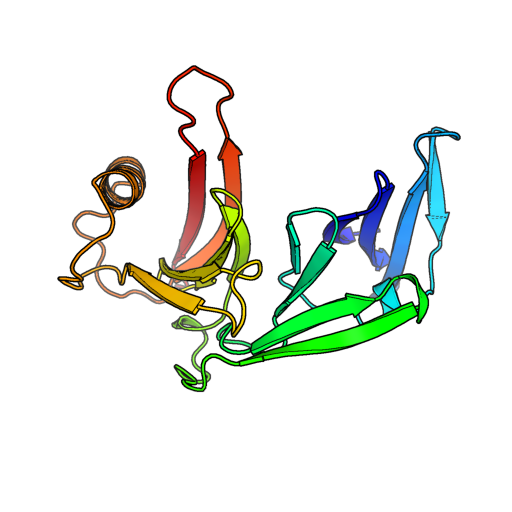19 110 VAL A CA 1
ATOM 839 C C . VAL A 1 110 ? 7.516 6.521 -4.752 1.00 89.19 110 VAL A C 1
ATOM 841 O O . VAL A 1 110 ? 7.488 6.000 -3.636 1.00 89.19 110 VAL A O 1
ATOM 844 N N . ARG A 1 111 ? 8.652 6.902 -5.336 1.00 88.38 111 ARG A N 1
ATOM 845 C CA . ARG A 1 111 ? 9.990 6.706 -4.754 1.00 88.38 111 ARG A CA 1
ATOM 846 C C . ARG A 1 111 ? 10.574 8.004 -4.220 1.00 88.38 111 ARG A C 1
ATOM 848 O O . ARG A 1 111 ? 10.166 9.084 -4.632 1.00 88.38 111 ARG A O 1
ATOM 855 N N . ASN A 1 112 ? 11.578 7.904 -3.354 1.00 83.31 112 ASN A N 1
ATOM 856 C CA . ASN A 1 112 ? 12.246 9.063 -2.742 1.00 83.31 112 ASN A CA 1
ATOM 857 C C . ASN A 1 112 ? 12.891 10.037 -3.746 1.00 83.31 112 ASN A C 1
ATOM 859 O O . ASN A 1 112 ? 12.927 11.245 -3.516 1.00 83.31 112 ASN A O 1
ATOM 863 N N . ASN A 1 113 ? 13.361 9.531 -4.887 1.00 79.38 113 ASN A N 1
ATOM 864 C CA . ASN A 1 113 ? 13.848 10.329 -6.014 1.00 79.38 113 ASN A CA 1
ATOM 865 C C . ASN A 1 113 ? 12.721 10.928 -6.860 1.00 79.38 113 ASN A C 1
ATOM 867 O O . ASN A 1 113 ? 12.983 11.402 -7.967 1.00 79.38 113 ASN A O 1
ATOM 871 N N . MET A 1 114 ? 11.482 10.854 -6.375 1.00 77.50 114 MET A N 1
ATOM 872 C CA . MET A 1 114 ? 10.298 11.399 -7.013 1.00 77.50 114 MET A CA 1
ATOM 873 C C . MET A 1 114 ? 9.916 10.671 -8.321 1.00 77.50 114 MET A C 1
ATOM 875 O O . MET A 1 114 ? 9.015 11.098 -9.034 1.00 77.50 114 MET A O 1
ATOM 879 N N . SER A 1 115 ? 10.547 9.540 -8.657 1.00 81.44 115 SER A N 1
ATOM 880 C CA . SER A 1 115 ? 10.095 8.718 -9.787 1.00 81.44 115 SER A CA 1
ATOM 881 C C . SER A 1 115 ? 8.824 7.939 -9.448 1.00 81.44 115 SER A C 1
ATOM 883 O O . SER A 1 115 ? 8.608 7.547 -8.296 1.00 81.44 115 SER A O 1
ATOM 885 N N . MET A 1 116 ? 7.994 7.702 -10.468 1.00 85.31 116 MET A N 1
ATOM 886 C CA . MET A 1 116 ? 6.715 7.007 -10.327 1.00 85.31 116 MET A CA 1
ATOM 887 C C . MET A 1 116 ? 6.550 5.863 -11.329 1.00 85.31 116 MET A C 1
ATOM 889 O O . MET A 1 116 ? 6.863 6.008 -12.516 1.00 85.31 116 MET A O 1
ATOM 893 N N . SER A 1 117 ? 5.987 4.752 -10.858 1.00 88.12 117 SER A N 1
ATOM 894 C CA . SER A 1 117 ? 5.575 3.611 -11.686 1.00 88.12 117 SER A CA 1
ATOM 895 C C . SER A 1 117 ? 4.113 3.269 -11.40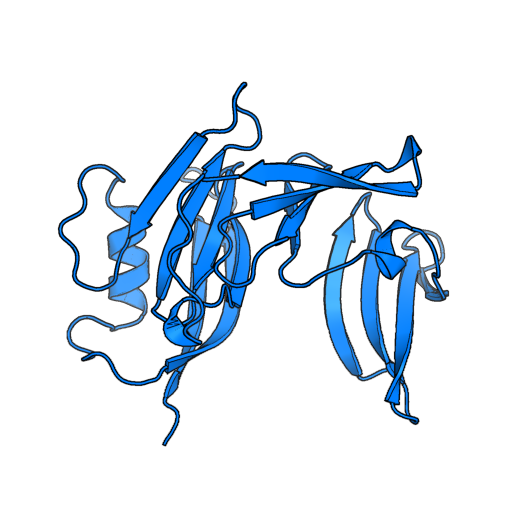7 1.00 88.12 117 SER A C 1
ATOM 897 O O . SER A 1 117 ? 3.725 3.162 -10.248 1.00 88.12 117 SER A O 1
ATOM 899 N N . LEU A 1 118 ? 3.315 3.082 -12.455 1.00 89.31 118 LEU A N 1
ATOM 900 C CA . LEU A 1 118 ? 1.981 2.501 -12.372 1.00 89.31 118 LEU A CA 1
ATOM 901 C C . LEU A 1 118 ? 2.035 0.996 -12.584 1.00 89.31 118 LEU A C 1
ATOM 903 O O . LEU A 1 118 ? 2.755 0.498 -13.447 1.00 89.31 118 LEU A O 1
ATOM 907 N N . VAL A 1 119 ? 1.208 0.288 -11.831 1.00 89.56 119 VAL A N 1
ATOM 908 C CA . VAL A 1 119 ? 1.024 -1.149 -11.941 1.00 89.56 119 VAL A CA 1
ATOM 909 C C . VAL A 1 119 ? -0.458 -1.441 -12.103 1.00 89.56 119 VAL A C 1
ATOM 911 O O . VAL A 1 119 ? -1.278 -1.113 -11.243 1.00 89.56 119 VAL A O 1
ATOM 914 N N . ASP A 1 120 ? -0.799 -2.043 -13.235 1.00 90.25 120 ASP A N 1
ATOM 915 C CA . ASP A 1 120 ? -2.139 -2.522 -13.528 1.00 90.25 120 ASP A CA 1
ATOM 916 C C . ASP A 1 120 ? -2.306 -3.950 -13.001 1.00 90.25 120 ASP A C 1
ATOM 918 O O . ASP A 1 120 ? -1.934 -4.924 -13.659 1.00 90.25 120 ASP A O 1
ATOM 922 N N . VAL A 1 121 ? -2.858 -4.057 -11.792 1.00 89.12 121 VAL A N 1
ATOM 923 C CA . VAL A 1 121 ? -3.106 -5.338 -11.109 1.00 89.12 121 VAL A CA 1
ATOM 924 C C . VAL A 1 121 ? -4.370 -6.059 -11.593 1.00 89.12 121 VAL A C 1
ATOM 926 O O . VAL A 1 121 ? -4.617 -7.189 -11.183 1.00 89.12 121 VAL A O 1
ATOM 929 N N . ALA A 1 122 ? -5.191 -5.416 -12.432 1.00 82.25 122 ALA A N 1
ATOM 930 C CA . ALA A 1 122 ? -6.398 -6.019 -13.000 1.00 82.25 122 ALA A CA 1
ATOM 931 C C . ALA A 1 122 ? -6.118 -6.704 -14.347 1.00 82.25 122 ALA A C 1
ATOM 933 O O . ALA A 1 122 ? -6.829 -7.632 -14.724 1.00 82.25 122 ALA A O 1
ATOM 934 N N . SER A 1 123 ? -5.088 -6.256 -15.072 1.00 75.50 123 SER A N 1
ATOM 935 C CA . SER A 1 123 ? -4.678 -6.875 -16.335 1.00 75.50 123 SER A CA 1
ATOM 936 C C . SER A 1 123 ? -4.133 -8.298 -16.145 1.00 75.50 123 SER A C 1
ATOM 938 O O . SER A 1 123 ? -3.270 -8.538 -15.298 1.00 75.50 123 SER A O 1
ATOM 940 N N . GLU A 1 124 ? -4.597 -9.248 -16.963 1.00 62.66 124 GLU A N 1
ATOM 941 C CA . GLU A 1 124 ? -4.020 -10.595 -17.016 1.00 62.66 124 GLU A CA 1
ATOM 942 C C . GLU A 1 124 ? -2.537 -10.501 -17.414 1.00 62.66 124 GLU A C 1
ATOM 944 O O . GLU A 1 124 ? -2.189 -9.934 -18.449 1.00 62.66 124 GLU A O 1
ATOM 949 N N . GLY A 1 125 ? -1.646 -11.002 -16.555 1.00 61.38 125 GLY A N 1
ATOM 950 C CA . GLY A 1 125 ? -0.193 -10.892 -16.732 1.00 61.38 125 GLY A CA 1
ATOM 951 C C . GLY A 1 125 ? 0.445 -9.640 -16.122 1.00 61.38 125 GLY A C 1
ATOM 952 O O . GLY A 1 125 ? 1.669 -9.559 -16.100 1.00 61.38 125 GLY A O 1
ATOM 953 N N . GLY A 1 126 ? -0.348 -8.714 -15.576 1.00 64.88 126 GLY A N 1
ATOM 954 C CA . GLY A 1 126 ? 0.131 -7.637 -14.721 1.00 64.88 126 GLY A CA 1
ATOM 955 C C . GLY A 1 126 ? 1.070 -6.644 -15.418 1.00 64.88 126 GLY A C 1
ATOM 956 O O . GLY A 1 126 ? 2.289 -6.808 -15.452 1.00 64.88 126 GLY A O 1
ATOM 957 N N . ARG A 1 127 ? 0.522 -5.548 -15.941 1.00 76.69 127 ARG A N 1
ATOM 958 C CA . ARG A 1 127 ? 1.297 -4.573 -16.717 1.00 76.69 127 ARG A CA 1
ATOM 959 C C . ARG A 1 127 ? 1.945 -3.500 -15.836 1.00 76.69 127 ARG A C 1
ATOM 961 O O . ARG A 1 127 ? 1.261 -2.792 -15.099 1.00 76.69 127 ARG A O 1
ATOM 968 N N . TRP A 1 128 ? 3.260 -3.331 -15.977 1.00 78.88 128 TRP A N 1
ATOM 969 C CA . TRP A 1 128 ? 4.041 -2.263 -15.343 1.00 78.88 128 TRP A CA 1
ATOM 970 C C . TRP A 1 128 ? 4.309 -1.125 -16.329 1.00 78.88 128 TRP A C 1
ATOM 972 O O . TRP A 1 128 ? 4.808 -1.348 -17.430 1.00 78.88 128 TRP A O 1
ATOM 982 N N . GLU A 1 129 ? 4.008 0.107 -15.930 1.00 75.94 129 GLU A N 1
ATOM 983 C CA . GLU A 1 129 ? 4.205 1.314 -16.733 1.00 75.94 129 GLU A CA 1
ATOM 984 C C . GLU A 1 129 ? 4.993 2.347 -15.919 1.00 75.94 129 GLU A C 1
ATOM 986 O O . GLU A 1 129 ? 4.510 2.871 -14.919 1.00 75.94 129 GLU A O 1
ATOM 991 N N . THR A 1 130 ? 6.217 2.682 -16.328 1.00 66.81 130 THR A N 1
ATOM 992 C CA . THR A 1 130 ? 6.978 3.766 -15.680 1.00 66.81 130 THR A CA 1
ATOM 993 C C . THR A 1 130 ? 6.534 5.105 -16.255 1.00 66.81 130 THR A C 1
ATOM 995 O O . THR A 1 130 ? 6.695 5.347 -17.448 1.00 66.81 130 THR A O 1
ATOM 998 N N . LEU A 1 131 ? 5.965 5.973 -15.414 1.00 58.38 131 LEU A N 1
ATOM 999 C CA . LEU A 1 131 ? 5.293 7.189 -15.878 1.00 58.38 131 LEU A CA 1
ATOM 1000 C C . LEU A 1 131 ? 6.161 8.441 -15.871 1.00 58.38 131 LEU A C 1
ATOM 1002 O O . LEU A 1 131 ? 5.968 9.321 -16.705 1.00 58.38 131 LEU A O 1
ATOM 1006 N N . ALA A 1 132 ? 7.061 8.573 -14.899 1.00 56.34 132 ALA A N 1
ATOM 1007 C CA . ALA A 1 132 ? 7.844 9.789 -14.748 1.00 56.34 132 ALA A CA 1
ATOM 1008 C C . ALA A 1 132 ? 9.134 9.527 -13.973 1.00 56.34 132 ALA A C 1
ATOM 1010 O O . ALA A 1 132 ? 9.125 8.941 -12.890 1.00 56.34 132 ALA A O 1
ATOM 1011 N N . VAL A 1 133 ? 10.234 10.033 -14.520 1.00 50.50 133 VAL A N 1
ATOM 1012 C CA . VAL A 1 133 ? 11.477 10.312 -13.801 1.00 50.50 133 VAL A CA 1
ATOM 1013 C C . VAL A 1 133 ? 11.606 11.828 -13.809 1.00 50.50 133 VAL A C 1
ATOM 1015 O O . VAL A 1 133 ? 11.469 12.432 -14.875 1.00 50.50 133 VAL A O 1
ATOM 1018 N N . ALA A 1 134 ? 11.856 12.460 -12.661 1.00 42.97 134 ALA A N 1
ATOM 1019 C CA . ALA A 1 134 ? 12.179 13.883 -12.631 1.00 42.97 134 ALA A CA 1
ATOM 1020 C C . ALA A 1 134 ? 13.381 14.145 -13.569 1.00 42.97 134 ALA A C 1
ATOM 1022 O O . ALA A 1 134 ? 14.494 13.703 -13.292 1.00 42.97 134 ALA A O 1
ATOM 1023 N N . GLY A 1 135 ? 13.129 14.793 -14.716 1.00 41.47 135 GLY A N 1
ATOM 1024 C CA . GLY A 1 135 ? 14.131 15.096 -15.751 1.00 41.47 135 GLY A CA 1
ATOM 1025 C C . GLY A 1 135 ? 14.199 14.157 -16.970 1.00 41.47 135 GLY A C 1
ATOM 1026 O O . GLY A 1 135 ? 15.023 14.392 -17.849 1.00 41.47 135 GLY A O 1
ATOM 1027 N N . GLY A 1 136 ? 13.356 13.123 -17.076 1.00 35.34 136 GLY A N 1
ATOM 1028 C CA . GLY A 1 136 ? 13.346 12.205 -18.227 1.00 35.34 136 GLY A CA 1
ATOM 1029 C C . GLY A 1 136 ? 12.286 12.548 -19.281 1.00 35.34 136 GLY A C 1
ATOM 1030 O O . GLY A 1 136 ? 11.107 12.660 -18.954 1.00 35.34 136 GLY A O 1
ATOM 1031 N N . ARG A 1 137 ? 12.676 12.652 -20.563 1.00 37.44 137 ARG A N 1
ATOM 1032 C CA . ARG A 1 137 ? 11.738 12.634 -21.707 1.00 37.44 137 ARG A CA 1
ATOM 1033 C C . ARG A 1 137 ? 11.175 11.215 -21.867 1.00 37.44 137 ARG A C 1
ATOM 1035 O O . ARG A 1 137 ? 11.755 10.402 -22.577 1.00 37.44 137 ARG A O 1
ATOM 1042 N N . GLY A 1 138 ? 10.096 10.909 -21.154 1.00 36.28 138 GLY A N 1
ATOM 1043 C CA . GLY A 1 138 ? 9.339 9.663 -21.291 1.00 36.28 138 GLY A CA 1
ATOM 1044 C C . GLY A 1 138 ? 8.025 9.906 -22.029 1.00 36.28 138 GLY A C 1
ATOM 1045 O O . GLY A 1 138 ? 7.301 10.851 -21.722 1.00 36.28 138 GLY A O 1
ATOM 1046 N N . ASN A 1 139 ? 7.733 9.066 -23.019 1.00 40.12 139 ASN A N 1
ATOM 1047 C CA . ASN A 1 139 ? 6.626 9.249 -23.950 1.00 40.12 139 ASN A CA 1
ATOM 1048 C C . ASN A 1 139 ? 5.368 8.539 -23.421 1.00 40.12 139 ASN A C 1
ATOM 1050 O O . ASN A 1 139 ? 5.433 7.376 -23.036 1.00 40.12 139 ASN A O 1
ATOM 1054 N N . ASN A 1 140 ? 4.222 9.221 -23.513 1.00 42.50 140 ASN A N 1
ATOM 1055 C CA . ASN A 1 140 ? 2.858 8.701 -23.341 1.00 42.50 140 ASN A CA 1
ATOM 1056 C C . ASN A 1 140 ? 2.375 8.341 -21.927 1.00 42.50 140 ASN A C 1
ATOM 1058 O O . ASN A 1 140 ? 1.810 7.271 -21.706 1.00 42.50 140 ASN A O 1
ATOM 1062 N N . LEU A 1 141 ? 2.345 9.345 -21.045 1.00 44.72 141 LEU A N 1
ATOM 1063 C CA . LEU A 1 141 ? 1.127 9.573 -20.269 1.00 44.72 141 LEU A CA 1
ATOM 1064 C C . LEU A 1 141 ? 0.746 11.058 -20.243 1.00 44.72 141 LEU A C 1
ATOM 1066 O O . LEU A 1 141 ? 1.557 11.935 -19.961 1.00 44.72 141 LEU A O 1
ATOM 1070 N N . LYS A 1 142 ? -0.504 11.301 -20.640 1.00 45.69 142 LYS A N 1
ATOM 1071 C CA . LYS A 1 142 ? -1.149 12.588 -20.929 1.00 45.69 142 LYS A CA 1
ATOM 1072 C C . LYS A 1 142 ? -0.940 13.598 -19.788 1.00 45.69 142 LYS A C 1
ATOM 1074 O O . LYS A 1 142 ? -1.045 13.197 -18.642 1.00 45.69 142 LYS A O 1
ATOM 1079 N N . SER A 1 143 ? -0.672 14.863 -20.131 1.00 40.72 143 SER A N 1
ATOM 1080 C CA . SER A 1 143 ? -0.753 16.154 -19.390 1.00 40.72 143 SER A CA 1
ATOM 1081 C C . SER A 1 143 ? -0.902 16.240 -17.850 1.00 40.72 143 SER A C 1
ATOM 1083 O O . SER A 1 143 ? -0.416 17.205 -17.263 1.00 40.72 143 SER A O 1
ATOM 1085 N N . TRP A 1 144 ? -1.564 15.304 -17.172 1.00 44.59 144 TRP A N 1
ATOM 1086 C CA . TRP A 1 144 ? -1.847 15.335 -15.739 1.00 44.59 144 TRP A CA 1
ATOM 1087 C C . TRP A 1 144 ? -0.602 15.136 -14.870 1.00 44.59 144 TRP A C 1
ATOM 1089 O O . TRP A 1 144 ? -0.443 15.848 -13.882 1.00 44.59 144 TRP A O 1
ATOM 1099 N N . ALA A 1 145 ? 0.321 14.246 -15.258 1.00 45.72 145 ALA A N 1
ATOM 1100 C CA . ALA A 1 145 ? 1.565 14.042 -14.514 1.00 45.72 145 ALA A CA 1
ATOM 1101 C C . ALA A 1 145 ? 2.399 15.332 -14.498 1.00 45.72 145 ALA A C 1
ATOM 1103 O O . ALA A 1 145 ? 2.868 15.751 -13.446 1.00 45.72 145 ALA A O 1
ATOM 1104 N N . THR A 1 146 ? 2.500 16.028 -15.633 1.00 46.06 146 THR A N 1
ATOM 1105 C CA . THR A 1 146 ? 3.200 17.315 -15.755 1.00 46.06 146 THR A CA 1
ATOM 1106 C C . THR A 1 146 ? 2.594 18.401 -14.857 1.00 46.06 146 THR A C 1
ATOM 1108 O O . THR A 1 146 ? 3.338 19.180 -14.266 1.00 46.06 146 THR A O 1
ATOM 1111 N N . ASN A 1 147 ? 1.267 18.420 -14.686 1.00 43.06 147 ASN A N 1
ATOM 1112 C CA . ASN A 1 147 ? 0.584 19.366 -13.795 1.00 43.06 147 ASN A CA 1
ATOM 1113 C C . ASN A 1 147 ? 0.832 19.073 -12.305 1.00 43.06 147 ASN A C 1
ATOM 1115 O O . ASN A 1 147 ? 0.974 20.013 -11.521 1.00 43.06 147 ASN A O 1
ATOM 1119 N N . ILE A 1 148 ? 0.971 17.800 -11.913 1.00 53.19 148 ILE A N 1
ATOM 1120 C CA . ILE A 1 148 ? 1.391 17.427 -10.548 1.00 53.19 148 ILE A CA 1
ATOM 1121 C C . ILE A 1 148 ? 2.779 18.021 -10.247 1.00 53.19 148 ILE A C 1
ATOM 1123 O O . ILE A 1 148 ? 2.984 18.620 -9.193 1.00 53.19 148 ILE A O 1
ATOM 1127 N N . TRP A 1 149 ? 3.710 17.950 -11.203 1.00 49.28 149 TRP A N 1
ATOM 1128 C CA . TRP A 1 149 ? 5.068 18.490 -11.051 1.00 49.28 149 TRP A CA 1
ATOM 1129 C C . TRP A 1 149 ? 5.133 20.024 -11.041 1.00 49.28 149 TRP A C 1
ATOM 1131 O O . TRP A 1 149 ? 5.897 20.590 -10.258 1.00 49.28 149 TRP A O 1
ATOM 1141 N N . PHE A 1 150 ? 4.335 20.703 -11.876 1.00 38.94 150 PHE A N 1
ATOM 1142 C CA . PHE A 1 150 ? 4.296 22.172 -11.920 1.00 38.94 150 PHE A CA 1
ATOM 1143 C C . PHE A 1 150 ? 3.717 22.784 -10.638 1.00 38.94 150 PHE A C 1
ATOM 1145 O O . PHE A 1 150 ? 4.234 23.792 -10.161 1.00 38.94 150 PHE A O 1
ATOM 1152 N N . THR A 1 151 ? 2.704 22.152 -10.038 1.00 42.31 151 THR A N 1
ATOM 1153 C CA . THR A 1 151 ? 2.067 22.643 -8.799 1.00 42.31 151 THR A CA 1
ATOM 1154 C C . THR A 1 151 ? 2.983 22.493 -7.577 1.00 42.31 151 THR A C 1
ATOM 1156 O O . THR A 1 151 ? 2.922 23.294 -6.651 1.00 42.31 151 THR A O 1
ATOM 1159 N N . LEU A 1 152 ? 3.899 21.515 -7.600 1.00 47.06 152 LEU A N 1
ATOM 1160 C CA . LEU A 1 152 ? 4.934 21.322 -6.573 1.00 47.06 152 LEU A CA 1
ATOM 1161 C C . LEU A 1 152 ? 6.154 22.251 -6.755 1.00 47.06 152 LEU A C 1
ATOM 1163 O O . LEU A 1 152 ? 7.112 22.169 -5.990 1.00 47.06 152 LEU A O 1
ATOM 1167 N N . GLY A 1 153 ? 6.138 23.134 -7.762 1.00 40.12 153 GLY A N 1
ATOM 1168 C CA . GLY A 1 153 ? 7.176 24.138 -7.997 1.00 40.12 153 GLY A CA 1
ATOM 1169 C C . GLY A 1 153 ? 8.498 23.590 -8.539 1.00 40.12 153 GLY A C 1
ATOM 1170 O O . GLY A 1 153 ? 9.442 24.356 -8.673 1.00 40.12 153 GLY A O 1
ATOM 1171 N N . LEU A 1 154 ? 8.604 22.302 -8.892 1.00 47.06 154 LEU A N 1
ATOM 1172 C CA . LEU A 1 154 ? 9.893 21.601 -9.010 1.00 47.06 154 LEU A CA 1
ATOM 1173 C C . LEU A 1 154 ? 10.697 21.816 -10.316 1.00 47.06 154 LEU A C 1
ATOM 1175 O O . LEU A 1 154 ? 11.663 21.093 -10.566 1.00 47.06 154 LEU A O 1
ATOM 1179 N N . GLY A 1 155 ? 10.384 22.837 -11.119 1.00 39.72 155 GLY A N 1
ATOM 1180 C CA . GLY A 1 155 ? 11.018 23.134 -12.418 1.00 39.72 155 GLY A CA 1
ATOM 1181 C C . GLY A 1 155 ? 12.524 23.475 -12.413 1.00 39.72 155 GLY A C 1
ATOM 1182 O O . GLY A 1 155 ? 13.042 23.921 -13.431 1.00 39.72 155 GLY A O 1
ATOM 1183 N N . GLY A 1 156 ? 13.246 23.271 -11.305 1.00 39.62 156 GLY A N 1
ATOM 1184 C CA . GLY A 1 156 ? 14.681 23.569 -11.192 1.00 39.62 156 GLY A CA 1
ATOM 1185 C C . GLY A 1 156 ? 15.453 22.818 -10.097 1.00 39.62 156 GLY A C 1
ATOM 1186 O O . GLY A 1 156 ? 16.601 23.169 -9.814 1.00 39.62 156 GLY A O 1
ATOM 1187 N N . TYR A 1 157 ? 14.876 21.801 -9.449 1.00 47.38 157 TYR A N 1
ATOM 1188 C CA . TYR A 1 157 ? 15.500 21.183 -8.272 1.00 47.38 157 TYR A CA 1
ATOM 1189 C C . TYR A 1 157 ? 16.485 20.088 -8.689 1.00 47.38 157 TYR A C 1
ATOM 1191 O O . TYR A 1 157 ? 16.116 18.950 -8.961 1.00 47.38 157 TYR A O 1
ATOM 1199 N N . LYS A 1 158 ? 17.773 20.451 -8.729 1.00 45.16 158 LYS A N 1
ATOM 1200 C CA . LYS A 1 158 ? 18.891 19.514 -8.913 1.00 45.16 158 LYS A CA 1
ATOM 1201 C C . LYS A 1 158 ? 18.870 18.411 -7.844 1.00 45.16 158 LYS A C 1
ATOM 1203 O O . LYS A 1 158 ? 18.554 18.697 -6.688 1.00 45.16 158 LYS A O 1
ATOM 1208 N N . HIS A 1 159 ? 19.266 17.205 -8.267 1.00 49.81 159 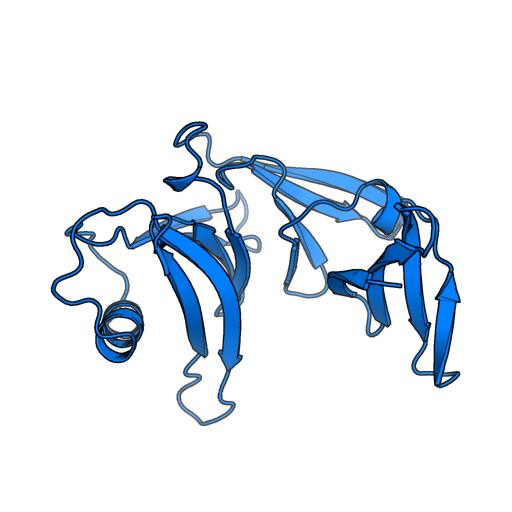HIS A N 1
ATOM 1209 C CA . HIS A 1 159 ? 19.407 15.909 -7.576 1.00 49.81 159 HIS A CA 1
ATOM 1210 C C . HIS A 1 159 ? 20.047 15.925 -6.164 1.00 49.81 159 HIS A C 1
ATOM 1212 O O . HIS A 1 159 ? 21.069 15.286 -5.921 1.00 49.81 159 HIS A O 1
ATOM 1218 N N . GLY A 1 160 ? 19.468 16.651 -5.210 1.00 50.84 160 GLY A N 1
ATOM 1219 C CA . GLY A 1 160 ? 19.804 16.522 -3.794 1.00 50.84 160 GLY A CA 1
ATOM 1220 C C . GLY A 1 160 ? 19.237 15.226 -3.210 1.00 50.84 160 GLY A C 1
ATOM 1221 O O . GLY A 1 160 ? 18.268 14.679 -3.733 1.00 50.84 160 GLY A O 1
ATOM 1222 N N . LYS A 1 161 ? 19.822 14.743 -2.108 1.00 56.81 161 LYS A N 1
ATOM 1223 C CA . LYS A 1 161 ? 19.273 13.638 -1.309 1.00 56.81 161 LYS A CA 1
ATOM 1224 C C . LYS A 1 161 ? 17.957 14.100 -0.668 1.00 56.81 161 LYS A C 1
ATOM 1226 O O . LYS A 1 161 ? 17.966 14.700 0.405 1.00 56.81 161 LYS A O 1
ATOM 1231 N N . SER A 1 162 ? 16.841 13.914 -1.362 1.00 58.06 162 SER A N 1
ATOM 1232 C CA . SER A 1 162 ? 15.494 14.169 -0.850 1.00 58.06 162 SER A CA 1
ATOM 1233 C C . SER A 1 162 ? 14.863 12.871 -0.364 1.00 58.06 162 SER A C 1
ATOM 1235 O O . SER A 1 162 ? 15.025 11.827 -0.994 1.00 58.06 162 SER A O 1
ATOM 1237 N N . HIS A 1 163 ? 14.127 12.946 0.740 1.00 66.38 163 HIS A N 1
ATOM 1238 C CA . HIS A 1 163 ? 13.261 11.867 1.203 1.00 66.38 163 HIS A CA 1
ATOM 1239 C C . HIS A 1 163 ? 11.821 12.363 1.200 1.00 66.38 163 HIS A C 1
ATOM 1241 O O . HIS A 1 163 ? 11.561 13.498 1.615 1.00 66.38 163 HIS A O 1
ATOM 1247 N N . ILE A 1 164 ? 10.890 11.533 0.733 1.00 74.31 164 ILE A N 1
ATOM 1248 C CA . ILE A 1 164 ? 9.465 11.849 0.832 1.00 74.31 164 ILE A CA 1
ATOM 1249 C C . ILE A 1 164 ? 9.047 11.672 2.292 1.00 74.31 164 ILE A C 1
ATOM 1251 O O . ILE A 1 164 ? 9.316 10.639 2.901 1.00 74.31 164 ILE A O 1
ATOM 1255 N N . LEU A 1 165 ? 8.422 12.695 2.867 1.00 72.19 165 LEU A N 1
ATOM 1256 C CA . LEU A 1 165 ? 7.900 12.665 4.233 1.00 72.19 165 LEU A CA 1
ATOM 1257 C C . LEU A 1 165 ? 6.457 12.168 4.266 1.00 72.19 165 LEU A C 1
ATOM 1259 O O . LEU A 1 165 ? 6.079 11.418 5.160 1.00 72.19 165 LEU A O 1
ATOM 1263 N N . HIS A 1 166 ? 5.651 12.598 3.296 1.00 67.44 166 HIS A N 1
ATOM 1264 C CA . HIS A 1 166 ? 4.242 12.247 3.206 1.00 67.44 166 HIS A CA 1
ATOM 1265 C C . HIS A 1 166 ? 3.817 12.166 1.745 1.00 67.44 166 HIS A C 1
ATOM 1267 O O . HIS A 1 166 ? 4.241 12.992 0.938 1.00 67.44 166 HIS A O 1
ATOM 1273 N N . CYS A 1 167 ? 2.967 11.195 1.417 1.00 70.44 167 CYS A N 1
ATOM 1274 C CA . CYS A 1 167 ? 2.340 11.065 0.109 1.00 70.44 167 CYS A CA 1
ATOM 1275 C C . CYS A 1 167 ? 0.842 10.849 0.311 1.00 70.44 167 CYS A C 1
ATOM 1277 O O . CYS A 1 167 ? 0.446 9.907 0.995 1.00 70.44 167 CYS A O 1
ATOM 1279 N N . GLN A 1 168 ? 0.020 11.713 -0.275 1.00 68.50 168 GLN A N 1
ATOM 1280 C CA . GLN A 1 168 ? -1.432 11.613 -0.198 1.00 68.50 168 GLN A CA 1
ATOM 1281 C C . GLN A 1 168 ? -2.041 11.688 -1.585 1.00 68.50 168 GLN A C 1
ATOM 1283 O O . GLN A 1 168 ? -1.602 12.470 -2.426 1.00 68.50 168 GLN A O 1
ATOM 1288 N N . VAL A 1 169 ? -3.089 10.900 -1.791 1.00 66.69 169 VAL A N 1
ATOM 1289 C CA . VAL A 1 169 ? -3.941 11.000 -2.967 1.00 66.69 169 VAL A CA 1
ATOM 1290 C C . VAL A 1 169 ? -5.220 11.726 -2.583 1.00 66.69 169 VAL A C 1
ATOM 1292 O O . VAL A 1 169 ? -5.922 11.309 -1.666 1.00 66.69 169 VAL A O 1
ATOM 1295 N N . LEU A 1 170 ? -5.506 12.817 -3.285 1.00 63.31 170 LEU A N 1
ATOM 1296 C CA . LEU A 1 170 ? -6.761 13.545 -3.205 1.00 63.31 170 LEU A CA 1
ATOM 1297 C C . LEU A 1 170 ? -7.504 13.344 -4.523 1.00 63.31 170 LEU A C 1
ATOM 1299 O O . LEU A 1 170 ? -7.043 13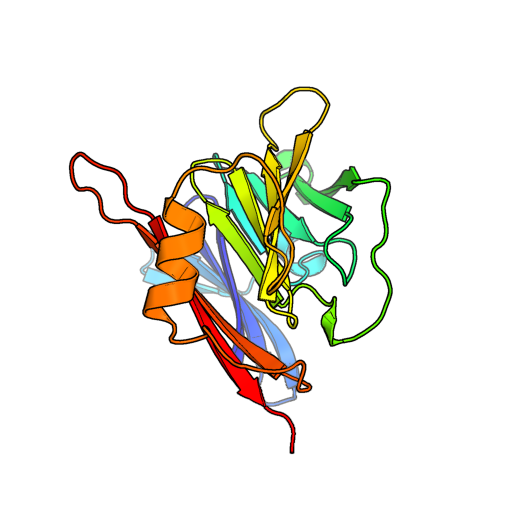.785 -5.574 1.00 63.31 170 LEU A O 1
ATOM 1303 N N . GLN A 1 171 ? -8.645 12.671 -4.470 1.00 58.16 171 GLN A N 1
ATOM 1304 C CA . GLN A 1 171 ? -9.501 12.472 -5.632 1.00 58.16 171 GLN A CA 1
ATOM 1305 C C . GLN A 1 171 ? -10.700 13.414 -5.526 1.00 58.16 171 GLN A C 1
ATOM 1307 O O . GLN A 1 171 ? -11.457 13.326 -4.561 1.00 58.16 171 GLN A O 1
ATOM 1312 N N . SER A 1 172 ? -10.865 14.316 -6.501 1.00 46.75 172 SER A N 1
ATOM 1313 C CA . SER A 1 172 ? -12.114 15.074 -6.634 1.00 46.75 172 SER A CA 1
ATOM 1314 C C . SER A 1 172 ? -13.145 14.235 -7.392 1.00 46.75 172 SER A C 1
ATOM 1316 O O . SER A 1 172 ? -12.821 13.629 -8.417 1.00 46.75 172 SER A O 1
ATOM 1318 N N . LEU A 1 173 ? -14.380 14.199 -6.887 1.00 50.59 173 LEU A N 1
ATOM 1319 C CA 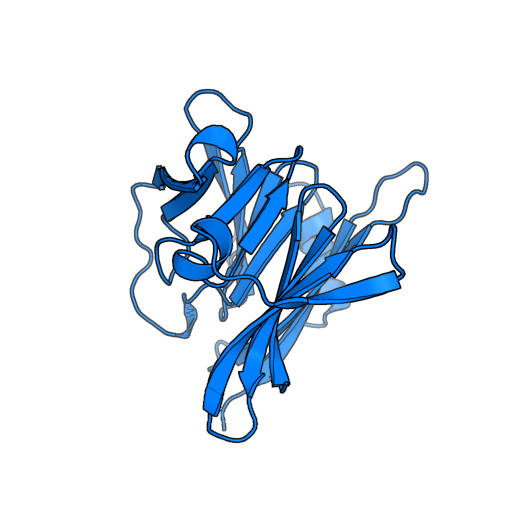. LEU A 1 173 ? -15.515 13.477 -7.481 1.00 50.59 173 LEU A CA 1
ATOM 1320 C C . LEU A 1 173 ? -16.187 14.248 -8.632 1.00 50.59 173 LEU A C 1
ATOM 1322 O O . LEU A 1 173 ? -17.179 13.782 -9.189 1.00 50.59 173 LEU A O 1
ATOM 1326 N N . ASP A 1 174 ? -15.654 15.410 -9.011 1.00 41.47 174 ASP A N 1
ATOM 1327 C CA . ASP A 1 174 ? -16.212 16.225 -10.091 1.00 41.47 174 ASP A CA 1
ATOM 1328 C C . ASP A 1 174 ? -16.066 15.517 -11.451 1.00 41.47 174 ASP A C 1
ATOM 1330 O O . ASP A 1 174 ? -15.170 14.692 -11.637 1.00 41.47 174 ASP A O 1
ATOM 1334 N N . HIS A 1 175 ? -16.905 15.882 -12.431 1.00 43.06 175 HIS A N 1
ATOM 1335 C CA . HIS A 1 175 ? -17.064 15.273 -13.772 1.00 43.06 175 HIS A CA 1
ATOM 1336 C C . HIS A 1 175 ? -15.782 15.016 -14.610 1.00 43.06 175 HIS A C 1
ATOM 1338 O O . HIS A 1 175 ? -15.871 14.458 -15.702 1.00 43.06 175 HIS A O 1
ATOM 1344 N N . GLN A 1 176 ? -14.598 15.409 -14.136 1.00 46.28 176 GLN A N 1
ATOM 1345 C CA . GLN A 1 176 ? -13.292 15.200 -14.771 1.00 46.28 176 GLN A CA 1
ATOM 1346 C C . GLN A 1 176 ? -12.350 14.258 -13.986 1.00 46.28 176 GLN A C 1
ATOM 1348 O O . GLN A 1 176 ? -11.264 13.969 -14.480 1.00 46.28 176 GLN A O 1
ATOM 1353 N N . GLY A 1 177 ? -12.729 13.762 -12.798 1.00 47.53 177 GLY A N 1
ATOM 1354 C CA . GLY A 1 177 ? -11.982 12.732 -12.061 1.00 47.53 177 GLY A CA 1
ATOM 1355 C C . GLY A 1 177 ? -10.503 13.062 -11.831 1.00 47.53 177 GLY A C 1
ATOM 1356 O O . GLY A 1 177 ? -9.633 12.213 -12.038 1.00 47.53 177 GLY A O 1
ATOM 1357 N N . VAL A 1 178 ? -10.189 14.305 -11.452 1.00 48.88 178 VAL A N 1
ATOM 1358 C CA . VAL A 1 178 ? -8.799 14.714 -11.216 1.00 48.88 178 VAL A CA 1
ATOM 1359 C C . VAL A 1 178 ? -8.326 14.107 -9.901 1.00 48.88 178 VAL A C 1
ATOM 1361 O O . VAL A 1 178 ? -8.850 14.408 -8.828 1.00 48.88 178 VAL A O 1
ATOM 1364 N N . THR A 1 179 ? -7.318 13.244 -10.002 1.00 53.22 179 THR A N 1
ATOM 1365 C CA . THR A 1 179 ? -6.642 12.658 -8.848 1.00 53.22 179 THR A CA 1
ATOM 1366 C C . THR A 1 179 ? -5.285 13.333 -8.675 1.00 53.22 179 THR A C 1
ATOM 1368 O O . THR A 1 179 ? -4.404 13.203 -9.525 1.00 53.22 179 THR A O 1
ATOM 1371 N N . LEU A 1 180 ? -5.127 14.088 -7.590 1.00 53.31 180 LEU A N 1
ATOM 1372 C CA . LEU A 1 180 ? -3.902 14.790 -7.230 1.00 53.31 180 LEU A CA 1
ATOM 1373 C C . LEU A 1 180 ? -3.091 13.930 -6.260 1.00 53.31 180 LEU A C 1
ATOM 1375 O O . LEU A 1 180 ? -3.582 13.563 -5.197 1.00 53.31 180 LEU A O 1
ATOM 1379 N N . VAL A 1 181 ? -1.836 13.645 -6.603 1.00 58.09 181 VAL A N 1
ATOM 1380 C CA . VAL A 1 181 ? -0.877 13.039 -5.672 1.00 58.09 181 VAL A CA 1
ATOM 1381 C C . VAL A 1 181 ? 0.001 14.150 -5.109 1.00 58.09 181 VAL A C 1
ATOM 1383 O O . VAL A 1 181 ? 0.748 14.784 -5.853 1.00 58.09 181 VAL A O 1
ATOM 1386 N N . ILE A 1 182 ? -0.091 14.405 -3.807 1.00 59.81 182 ILE A N 1
ATOM 1387 C CA . ILE A 1 182 ? 0.749 15.377 -3.103 1.00 59.81 182 ILE A CA 1
ATOM 1388 C C . ILE A 1 182 ? 1.832 14.600 -2.369 1.00 59.81 182 ILE A C 1
ATOM 1390 O O . ILE A 1 182 ? 1.536 13.882 -1.416 1.00 59.81 182 ILE A O 1
ATOM 1394 N N . ALA A 1 183 ? 3.083 14.768 -2.790 1.00 60.91 183 ALA A N 1
ATOM 1395 C CA . ALA A 1 183 ? 4.242 14.269 -2.067 1.00 60.91 183 ALA A CA 1
ATOM 1396 C C . ALA A 1 183 ? 5.034 15.452 -1.498 1.00 60.91 183 ALA A C 1
ATOM 1398 O O . ALA A 1 183 ? 5.478 16.322 -2.249 1.00 60.91 183 ALA A O 1
ATOM 1399 N N . SER A 1 184 ? 5.211 15.499 -0.177 1.00 60.41 184 SER A N 1
ATOM 1400 C CA . SER A 1 184 ? 6.126 16.446 0.460 1.00 60.41 184 SER A CA 1
ATOM 1401 C C . SER A 1 184 ? 7.490 15.787 0.621 1.00 60.41 184 SER A C 1
ATOM 1403 O O . SER A 1 184 ? 7.588 14.630 1.025 1.00 60.41 184 SER A O 1
ATOM 1405 N N . SER A 1 185 ? 8.557 16.511 0.293 1.00 59.34 185 SER A N 1
ATOM 1406 C CA . SER A 1 185 ? 9.924 16.008 0.433 1.00 59.34 185 SER A CA 1
ATOM 1407 C C . SER A 1 185 ? 10.783 16.986 1.217 1.00 59.34 185 SER A C 1
ATOM 1409 O O . SER A 1 185 ? 10.668 18.197 1.020 1.00 59.34 185 SER A O 1
ATOM 1411 N N . GLN A 1 186 ? 11.675 16.468 2.054 1.00 58.16 186 GLN A N 1
ATOM 1412 C CA . GLN A 1 186 ? 12.691 17.256 2.746 1.00 58.16 186 GLN A CA 1
ATOM 1413 C C . GLN A 1 186 ? 14.077 16.848 2.242 1.00 58.16 186 GLN A C 1
ATOM 1415 O O . GLN A 1 186 ? 14.342 15.665 2.017 1.00 58.16 186 GLN A O 1
ATOM 1420 N N . ARG A 1 187 ? 14.971 17.826 2.043 1.00 52.00 187 ARG A N 1
ATOM 1421 C CA . ARG A 1 187 ? 16.391 17.536 1.802 1.00 52.00 187 ARG A CA 1
ATOM 1422 C C . ARG A 1 187 ? 17.040 17.069 3.096 1.00 52.00 187 ARG A C 1
ATOM 1424 O O . ARG A 1 187 ? 16.891 17.727 4.125 1.00 52.00 187 ARG A O 1
ATOM 1431 N N . CYS A 1 188 ? 17.806 15.990 3.018 1.00 53.12 188 CYS A N 1
ATOM 1432 C CA . CYS A 1 188 ? 18.821 15.723 4.025 1.00 53.12 188 CYS A CA 1
ATOM 1433 C C . CYS A 1 188 ? 19.894 16.833 3.962 1.00 53.12 188 CYS A C 1
ATOM 1435 O O . CYS A 1 188 ? 20.200 17.282 2.850 1.00 53.12 188 CYS A O 1
ATOM 1437 N N . PRO A 1 189 ? 20.416 17.293 5.114 1.00 48.66 189 PRO A N 1
ATOM 1438 C CA . PRO A 1 189 ? 21.516 18.255 5.166 1.00 48.66 189 PRO A CA 1
ATOM 1439 C C . PRO A 1 189 ? 22.782 17.744 4.465 1.00 48.66 189 PRO A C 1
ATOM 1441 O O . PRO A 1 189 ? 22.967 16.505 4.366 1.00 48.66 189 PRO A O 1
#

Organism: NCBI:txid325984

pLDDT: mean 77.16, std 19.17, range [35.34, 96.19]

InterPro domains:
  IPR015915 Kelch-type beta-propeller [SSF117281] (22-111)

Foldseek 3Di:
DAFDDWAQAPNKIKTWDADPVRDIWIWIQDPVVRDIDTDDFQPVVVDDPPWYDFPRWIKHAPDQLRQWIWTQDPVVSHIDTQDGNVDDPDDDQQSGFPHWYDDPRWIWTAGQQRWIKTWNSPDDRIDIGGDDGVVDPDDDDDDLVVVLCVVVVPPDDPDARKGWPDWDWDWDPPPVGRIHIDTDIDGDD

Radius of gyration: 17.41 Å; chains: 1; bounding box: 42×42×50 Å